Protein AF-A0A3C0TAK0-F1 (afdb_monomer)

pLDDT: mean 81.29, std 14.98, range [37.5, 96.0]

Sequence (290 aa):
MSGMELEYVDSDPIPVDEEVFNQATSLSRILLRRVNDLEPGHWFTFEEDDVCIRIKLVLKLTDVKQLLFTNRNGMKALQKSFDEMAYFLSSGAVKPLNHEDVFSSAYANYFNGIVKSFDERAKRAADEEQEAEKEREEQEAAKAKAITEAKALAEAKEEAERIRLEEEKEARLERARLEANKEENINRVKELTLVVHGLNIGAWLKLPSNEGVLEECKLAVKLAAADKMIFVNGTEVKIGEYNTEQLVQLLVAGEAEIQEAGVEFEDILAQVVTKLRVDRNKSYDDLTGS

Structure (mmCIF, N/CA/C/O backbone):
data_AF-A0A3C0TAK0-F1
#
_entry.id   AF-A0A3C0TAK0-F1
#
loop_
_atom_site.group_PDB
_atom_site.id
_atom_site.type_symbol
_atom_site.label_atom_id
_atom_site.label_alt_id
_atom_site.label_comp_id
_atom_site.label_asym_id
_atom_site.label_entity_id
_atom_site.label_seq_id
_atom_site.pdbx_PDB_ins_code
_atom_site.Cartn_x
_atom_site.Cartn_y
_atom_site.Cartn_z
_atom_site.occupancy
_atom_site.B_iso_or_equiv
_atom_site.auth_seq_id
_atom_site.auth_comp_id
_atom_site.auth_asym_id
_atom_site.auth_atom_id
_atom_site.pdbx_PDB_model_num
ATOM 1 N N . MET A 1 1 ? 44.954 15.449 -123.536 1.00 47.00 1 MET A N 1
ATOM 2 C CA . MET A 1 1 ? 46.167 15.481 -122.696 1.00 47.00 1 MET A CA 1
ATOM 3 C C . MET A 1 1 ? 46.782 16.859 -122.835 1.00 47.00 1 MET A C 1
ATOM 5 O O . MET A 1 1 ? 47.111 17.228 -123.950 1.00 47.00 1 MET A O 1
ATOM 9 N N . SER A 1 2 ? 46.871 17.616 -121.746 1.00 45.41 2 SER A N 1
ATOM 10 C CA . SER A 1 2 ? 47.751 18.783 -121.637 1.00 45.41 2 SER A CA 1
ATOM 11 C C . SER A 1 2 ? 48.009 18.979 -120.147 1.00 45.41 2 SER A C 1
ATOM 13 O O . SER A 1 2 ? 47.107 19.392 -119.424 1.00 45.41 2 SER A O 1
ATOM 15 N N . GLY A 1 3 ? 49.174 18.539 -119.675 1.00 47.78 3 GLY A N 1
ATOM 16 C CA . GLY A 1 3 ? 49.610 18.764 -118.298 1.00 47.78 3 GLY A CA 1
ATOM 17 C C . GLY A 1 3 ? 50.086 20.206 -118.154 1.00 47.78 3 GLY A C 1
ATOM 18 O O . GLY A 1 3 ? 50.811 20.686 -119.020 1.00 47.78 3 GLY A O 1
ATOM 19 N N . MET A 1 4 ? 49.641 20.899 -117.108 1.00 62.38 4 MET A N 1
ATOM 20 C CA . MET A 1 4 ? 50.238 22.171 -116.696 1.00 62.38 4 MET A CA 1
ATOM 21 C C . MET A 1 4 ? 51.526 21.877 -115.924 1.00 62.38 4 MET A C 1
ATOM 23 O O . MET A 1 4 ? 51.515 21.050 -115.012 1.00 62.38 4 MET A O 1
ATOM 27 N N . GLU A 1 5 ? 52.619 22.539 -116.304 1.00 57.72 5 GLU A N 1
ATOM 28 C CA . GLU A 1 5 ? 53.850 22.593 -115.513 1.00 57.72 5 GLU A CA 1
ATOM 29 C C . GLU A 1 5 ? 53.572 23.285 -114.173 1.00 57.72 5 GLU A C 1
ATOM 31 O O . GLU A 1 5 ? 52.955 24.349 -114.128 1.00 57.72 5 GLU A O 1
ATOM 36 N N . LEU A 1 6 ? 54.006 22.657 -113.079 1.00 66.31 6 LEU A N 1
ATOM 37 C CA . LEU A 1 6 ? 53.997 23.239 -111.739 1.00 66.31 6 LEU A CA 1
ATOM 38 C C . LEU A 1 6 ? 55.366 23.878 -111.487 1.00 66.31 6 LEU A C 1
ATOM 40 O O . LEU A 1 6 ? 56.377 23.175 -111.457 1.00 66.31 6 LEU A O 1
ATOM 44 N N . GLU A 1 7 ? 55.395 25.197 -111.302 1.00 57.41 7 GLU A N 1
ATOM 45 C CA . GLU A 1 7 ? 56.578 25.908 -110.811 1.00 57.41 7 GLU A CA 1
ATOM 46 C C . GLU A 1 7 ? 56.767 25.628 -109.315 1.00 57.41 7 GLU A C 1
ATOM 48 O O . GLU A 1 7 ? 55.869 25.850 -108.501 1.00 57.41 7 GLU A O 1
ATOM 53 N N . TYR A 1 8 ? 57.950 25.132 -108.953 1.00 61.34 8 TYR A N 1
ATOM 54 C CA . TYR A 1 8 ? 58.356 24.961 -107.562 1.00 61.34 8 TYR A CA 1
ATOM 55 C C . TYR A 1 8 ? 58.878 26.293 -107.021 1.00 61.34 8 TYR A C 1
ATOM 57 O O . TYR A 1 8 ? 59.860 26.832 -107.526 1.00 61.34 8 TYR A O 1
ATOM 65 N N . VAL A 1 9 ? 58.229 26.803 -105.976 1.00 68.62 9 VAL A N 1
ATOM 66 C CA . VAL A 1 9 ? 58.747 27.908 -105.166 1.00 68.62 9 VAL A CA 1
ATOM 67 C C . VAL A 1 9 ? 59.494 27.298 -103.986 1.00 68.62 9 VAL A C 1
ATOM 69 O O . VAL A 1 9 ? 58.906 26.545 -103.211 1.00 68.62 9 VAL A O 1
ATOM 72 N N . ASP A 1 10 ? 60.784 27.603 -103.873 1.00 53.38 10 ASP A N 1
ATOM 73 C CA . ASP A 1 10 ? 61.612 27.195 -102.739 1.00 53.38 10 ASP A CA 1
ATOM 74 C C . ASP A 1 10 ? 61.151 27.975 -101.497 1.00 53.38 10 ASP A C 1
ATOM 76 O O . ASP A 1 10 ? 61.138 29.208 -101.494 1.00 53.38 10 ASP A O 1
ATOM 80 N N . SER A 1 11 ? 60.688 27.265 -100.469 1.00 55.88 11 SER A N 1
ATOM 81 C CA . SER A 1 11 ? 60.213 27.860 -99.217 1.00 55.88 11 SER A CA 1
ATOM 82 C C . SER A 1 11 ? 61.252 27.667 -98.119 1.00 55.88 11 SER A C 1
ATOM 84 O O . SER A 1 11 ? 61.609 26.527 -97.814 1.00 55.88 11 SER A O 1
ATOM 86 N N . ASP A 1 12 ? 61.683 28.759 -97.490 1.00 65.31 12 ASP A N 1
ATOM 87 C CA . ASP A 1 12 ? 62.607 28.705 -96.358 1.00 65.31 12 ASP A CA 1
ATOM 88 C C . ASP A 1 12 ? 61.989 27.967 -95.150 1.00 65.31 12 ASP A C 1
ATOM 90 O O . ASP A 1 12 ? 60.794 28.120 -94.866 1.00 65.31 12 ASP A O 1
ATOM 94 N N . PRO A 1 13 ? 62.778 27.165 -94.409 1.00 57.41 13 PRO A N 1
ATOM 95 C CA . PRO A 1 13 ? 62.292 26.438 -93.243 1.00 57.41 13 PRO A CA 1
ATOM 96 C C . PRO A 1 13 ? 61.888 27.397 -92.114 1.00 57.41 13 PRO A C 1
ATOM 98 O O . PRO A 1 13 ? 62.605 28.339 -91.779 1.00 57.41 13 PRO A O 1
ATOM 101 N N . ILE A 1 14 ? 60.735 27.123 -91.499 1.00 55.00 14 ILE A N 1
ATOM 102 C CA . ILE A 1 14 ? 60.204 27.883 -90.360 1.00 55.00 14 ILE A CA 1
ATOM 103 C C . ILE A 1 14 ? 61.193 27.770 -89.182 1.00 55.00 14 ILE A C 1
ATOM 105 O O . ILE A 1 14 ? 61.524 26.645 -88.794 1.00 55.00 14 ILE A O 1
ATOM 109 N N . PRO A 1 15 ? 61.660 28.884 -88.586 1.00 49.31 15 PRO A N 1
ATOM 110 C CA . PRO A 1 15 ? 62.553 28.831 -87.436 1.00 49.31 15 PRO A CA 1
ATOM 111 C C . PRO A 1 15 ? 61.809 28.262 -86.222 1.00 49.31 15 PRO A C 1
ATOM 113 O O . PRO A 1 15 ? 60.730 28.729 -85.857 1.00 49.31 15 PRO A O 1
ATOM 116 N N . VAL A 1 16 ? 62.383 27.224 -85.614 1.00 43.19 16 VAL A N 1
ATOM 117 C CA . VAL A 1 16 ? 61.867 26.585 -84.400 1.00 43.19 16 VAL A CA 1
ATOM 118 C C . VAL A 1 16 ? 62.560 27.230 -83.203 1.00 43.19 16 VAL A C 1
ATOM 120 O O . VAL A 1 16 ? 63.753 27.018 -83.001 1.00 43.19 16 VAL A O 1
ATOM 123 N N . ASP A 1 17 ? 61.826 28.011 -82.410 1.00 41.69 17 ASP A N 1
ATOM 124 C CA . ASP A 1 17 ? 62.313 28.518 -81.123 1.00 41.69 17 ASP A CA 1
ATOM 125 C C . ASP A 1 17 ? 62.511 27.344 -80.142 1.00 41.69 17 ASP A C 1
ATOM 127 O O . ASP A 1 17 ? 61.553 26.744 -79.641 1.00 41.69 17 ASP A O 1
ATOM 131 N N . GLU A 1 18 ? 63.771 27.007 -79.854 1.00 46.25 18 GLU A N 1
ATOM 132 C CA . GLU A 1 18 ? 64.180 25.880 -78.997 1.00 46.25 18 GLU A CA 1
ATOM 133 C C . GLU A 1 18 ? 63.787 26.039 -77.510 1.00 46.25 18 GLU A C 1
ATOM 135 O O . GLU A 1 18 ? 63.873 25.084 -76.733 1.00 46.25 18 GLU A O 1
ATOM 140 N N . GLU A 1 19 ? 63.289 27.204 -77.083 1.00 45.75 19 GLU A N 1
ATOM 141 C CA . GLU A 1 19 ? 62.942 27.457 -75.676 1.00 45.75 19 GLU A CA 1
ATOM 142 C C . GLU A 1 19 ? 61.575 26.889 -75.248 1.00 45.75 19 GLU A C 1
ATOM 144 O O . GLU A 1 19 ? 61.366 26.611 -74.063 1.00 45.75 19 GLU A O 1
ATOM 149 N N . VAL A 1 20 ? 60.661 26.603 -76.184 1.00 45.34 20 VAL A N 1
ATOM 150 C CA . VAL A 1 20 ? 59.328 26.043 -75.859 1.00 45.34 20 VAL A CA 1
ATOM 151 C C . VAL A 1 20 ? 59.392 24.530 -75.568 1.00 45.34 20 VAL A C 1
ATOM 153 O O . VAL A 1 20 ? 58.552 23.982 -74.848 1.00 45.34 20 VAL A O 1
ATOM 156 N N . PHE A 1 21 ? 60.428 23.832 -76.048 1.00 37.50 21 PHE A N 1
ATOM 157 C CA . PHE A 1 21 ? 60.511 22.365 -75.978 1.00 37.50 21 PHE A CA 1
ATOM 158 C C . PHE A 1 21 ? 60.891 21.821 -74.584 1.00 37.50 21 PHE A C 1
ATOM 160 O O . PHE A 1 21 ? 60.540 20.690 -74.224 1.00 37.50 21 PHE A O 1
ATOM 167 N N . ASN A 1 22 ? 61.562 22.618 -73.746 1.00 45.81 22 ASN A N 1
ATOM 168 C CA . ASN A 1 22 ? 62.090 22.139 -72.462 1.00 45.81 22 ASN A CA 1
ATOM 169 C C . ASN A 1 22 ? 61.060 22.127 -71.315 1.00 45.81 22 ASN A C 1
ATOM 171 O O . ASN A 1 22 ? 61.122 21.249 -70.449 1.00 45.81 22 ASN A O 1
ATOM 175 N N . GLN A 1 23 ? 60.064 23.021 -71.314 1.00 46.66 23 GLN A N 1
ATOM 176 C CA . GLN A 1 23 ? 59.025 23.035 -70.268 1.00 46.66 23 GLN A CA 1
ATOM 177 C C . GLN A 1 23 ? 57.980 21.919 -70.456 1.00 46.66 23 GLN A C 1
ATOM 179 O O . GLN A 1 23 ? 57.611 21.252 -69.484 1.00 46.66 23 GLN A O 1
ATOM 184 N N . ALA A 1 24 ? 57.575 21.632 -71.699 1.00 48.62 24 ALA A N 1
ATOM 185 C CA . ALA A 1 24 ? 56.643 20.543 -72.020 1.00 48.62 24 ALA A CA 1
ATOM 186 C C . ALA A 1 24 ? 57.226 19.149 -71.704 1.00 48.62 24 ALA A C 1
ATOM 188 O O . ALA A 1 24 ? 56.528 18.261 -71.207 1.00 48.62 24 ALA A O 1
ATOM 189 N N . THR A 1 25 ? 58.535 18.972 -71.909 1.00 51.44 25 THR A N 1
ATOM 190 C CA . THR A 1 25 ? 59.227 17.698 -71.657 1.00 51.44 25 THR A CA 1
ATOM 191 C C . THR A 1 25 ? 59.349 17.382 -70.158 1.00 51.44 25 THR A C 1
ATOM 193 O O . THR A 1 25 ? 59.282 16.216 -69.762 1.00 51.44 25 THR A O 1
ATOM 196 N N . SER A 1 26 ? 59.491 18.402 -69.302 1.00 49.72 26 SER A N 1
ATOM 197 C CA . SER A 1 26 ? 59.590 18.230 -67.843 1.00 49.72 26 SER A CA 1
ATOM 198 C C . SER A 1 26 ? 58.245 17.852 -67.205 1.00 49.72 26 SER A C 1
ATOM 200 O O . SER A 1 26 ? 58.175 16.909 -66.410 1.00 49.72 26 SER A O 1
ATOM 202 N N . LEU A 1 27 ? 57.155 18.512 -67.622 1.00 54.41 27 LEU A N 1
ATOM 203 C CA . LEU A 1 27 ? 55.792 18.185 -67.186 1.00 54.41 27 LEU A CA 1
ATOM 204 C C . LEU A 1 27 ? 55.415 16.747 -67.569 1.00 54.41 27 LEU A C 1
ATOM 206 O O . LEU A 1 27 ? 54.945 15.992 -66.717 1.00 54.41 27 LEU A O 1
ATOM 210 N N . SER A 1 28 ? 55.722 16.326 -68.802 1.00 62.50 28 SER A N 1
ATOM 211 C CA . SER A 1 28 ? 55.452 14.965 -69.287 1.00 62.50 28 SER A CA 1
ATOM 212 C C . SER A 1 28 ? 56.096 13.873 -68.411 1.00 62.50 28 SER A C 1
ATOM 214 O O . SER A 1 28 ? 55.439 12.892 -68.063 1.00 62.50 28 SER A O 1
ATOM 216 N N . ARG A 1 29 ? 57.336 14.062 -67.927 1.00 69.00 29 ARG A N 1
ATOM 217 C CA . ARG A 1 29 ? 58.018 13.063 -67.072 1.00 69.00 29 ARG A CA 1
ATOM 218 C C . ARG A 1 29 ? 57.389 12.914 -65.685 1.00 69.00 29 ARG A C 1
ATOM 220 O O . ARG A 1 29 ? 57.299 11.798 -65.177 1.00 69.00 29 ARG A O 1
ATOM 227 N N . ILE A 1 30 ? 56.957 14.013 -65.065 1.00 74.50 30 ILE A N 1
ATOM 228 C CA . ILE A 1 30 ? 56.315 13.983 -63.737 1.00 74.50 30 ILE A CA 1
ATOM 229 C C . ILE A 1 30 ? 54.933 13.326 -63.828 1.00 74.50 30 ILE A C 1
ATOM 231 O O . ILE A 1 30 ? 54.550 12.546 -62.956 1.00 74.50 30 ILE A O 1
ATOM 235 N N . LEU A 1 31 ? 54.198 13.602 -64.903 1.00 74.19 31 LEU A N 1
ATOM 236 C CA . LEU A 1 31 ? 52.868 13.047 -65.144 1.00 74.19 31 LEU A CA 1
ATOM 237 C C . LEU A 1 31 ? 52.926 11.563 -65.507 1.00 74.19 31 LEU A C 1
ATOM 239 O O . LEU A 1 31 ? 52.162 10.770 -64.961 1.00 74.19 31 LEU A O 1
ATOM 243 N N . LEU A 1 32 ? 53.890 11.163 -66.337 1.00 77.12 32 LEU A N 1
ATOM 244 C CA . LEU A 1 32 ? 54.151 9.753 -66.618 1.00 77.12 32 LEU A CA 1
ATOM 245 C C . LEU A 1 32 ? 54.591 8.993 -65.370 1.00 77.12 32 LEU A C 1
ATOM 247 O O . LEU A 1 32 ? 54.174 7.852 -65.188 1.00 77.12 32 LEU A O 1
ATOM 251 N N . ARG A 1 33 ? 55.362 9.622 -64.474 1.00 81.00 33 ARG A N 1
ATOM 252 C CA . ARG A 1 33 ? 55.674 9.036 -63.166 1.00 81.00 33 ARG A CA 1
ATOM 253 C C . ARG A 1 33 ? 54.403 8.815 -62.345 1.00 81.00 33 ARG A C 1
ATOM 255 O O . ARG A 1 33 ? 54.200 7.710 -61.865 1.00 81.00 33 ARG A O 1
ATOM 262 N N . ARG A 1 34 ? 53.497 9.799 -62.282 1.00 80.62 34 ARG A N 1
ATOM 263 C CA . ARG A 1 34 ? 52.197 9.641 -61.599 1.00 80.62 34 ARG A CA 1
ATOM 264 C C . ARG A 1 34 ? 51.358 8.503 -62.180 1.00 80.62 34 ARG A C 1
ATOM 266 O O . ARG A 1 34 ? 50.779 7.742 -61.417 1.00 80.62 34 ARG A O 1
ATOM 273 N N . VAL A 1 35 ? 51.315 8.353 -63.506 1.00 83.44 35 VAL A N 1
ATOM 274 C CA . VAL A 1 35 ? 50.637 7.218 -64.161 1.00 83.44 35 VAL A CA 1
ATOM 275 C C . VAL A 1 35 ? 51.335 5.891 -63.841 1.00 83.44 35 VAL A C 1
ATOM 277 O O . VAL A 1 35 ? 50.696 4.858 -63.606 1.00 83.44 35 VAL A O 1
ATOM 280 N N . ASN A 1 36 ? 52.664 5.912 -63.778 1.00 84.75 36 ASN A N 1
ATOM 281 C CA . ASN A 1 36 ? 53.465 4.756 -63.409 1.00 84.75 36 ASN A CA 1
ATOM 282 C C . ASN A 1 36 ? 53.337 4.371 -61.926 1.00 84.75 36 ASN A C 1
ATOM 284 O O . ASN A 1 36 ? 53.549 3.206 -61.602 1.00 84.75 36 ASN A O 1
ATOM 288 N N . ASP A 1 37 ? 52.884 5.277 -61.071 1.00 86.38 37 ASP A N 1
ATOM 289 C CA . ASP A 1 37 ? 52.600 4.999 -59.661 1.00 86.38 37 ASP A CA 1
ATOM 290 C C . ASP A 1 37 ? 51.133 4.565 -59.436 1.00 86.38 37 ASP A C 1
ATOM 292 O O . ASP A 1 37 ? 50.750 4.206 -58.327 1.00 86.38 37 ASP A O 1
ATOM 296 N N . LEU A 1 38 ? 50.286 4.552 -60.480 1.00 87.00 38 LEU A N 1
ATOM 297 C CA . LEU A 1 38 ? 48.909 4.059 -60.358 1.00 87.00 38 LEU A CA 1
ATOM 298 C C . LEU A 1 38 ? 48.866 2.545 -60.146 1.00 87.00 38 LEU A C 1
ATOM 300 O O . LEU A 1 38 ? 49.410 1.780 -60.949 1.00 87.00 38 LEU A O 1
ATOM 304 N N . GLU A 1 39 ? 48.119 2.123 -59.133 1.00 85.69 39 GLU A N 1
ATOM 305 C CA . GLU A 1 39 ? 47.862 0.718 -58.834 1.00 85.69 39 GLU A CA 1
ATOM 306 C C . GLU A 1 39 ? 46.452 0.290 -59.283 1.00 85.69 39 GLU A C 1
ATOM 308 O O . GLU A 1 39 ? 45.491 1.065 -59.162 1.00 85.69 39 GLU A O 1
ATOM 313 N N . PRO A 1 40 ? 46.290 -0.940 -59.812 1.00 89.19 40 PRO A N 1
ATOM 314 C CA . PRO A 1 40 ? 44.973 -1.533 -60.002 1.00 89.19 40 PRO A CA 1
ATOM 315 C C . PRO A 1 40 ? 44.177 -1.535 -58.694 1.00 89.19 40 PRO A C 1
ATOM 317 O O . PRO A 1 40 ? 44.704 -1.845 -57.633 1.00 89.19 40 PRO A O 1
ATOM 320 N N . GLY A 1 41 ? 42.888 -1.213 -58.766 1.00 85.56 41 GLY A N 1
ATOM 321 C CA . GLY A 1 41 ? 42.024 -1.057 -57.596 1.00 85.56 41 GLY A CA 1
ATOM 322 C C . GLY A 1 41 ? 41.492 0.361 -57.431 1.00 85.56 41 GLY A C 1
ATOM 323 O O . GLY A 1 41 ? 40.354 0.523 -56.986 1.00 85.56 41 GLY A O 1
ATOM 324 N N . HIS A 1 42 ? 42.265 1.366 -57.848 1.00 87.81 42 HIS A N 1
ATOM 325 C CA . HIS A 1 42 ? 41.893 2.769 -57.703 1.00 87.81 42 HIS A CA 1
ATOM 326 C C . HIS A 1 42 ? 40.722 3.175 -58.603 1.00 87.81 42 HIS A C 1
ATOM 328 O O . HIS A 1 42 ? 40.605 2.751 -59.759 1.00 87.81 42 HIS A O 1
ATOM 334 N N . TRP A 1 43 ? 39.857 4.021 -58.044 1.00 89.94 43 TRP A N 1
ATOM 335 C CA . TRP A 1 43 ? 38.701 4.595 -58.718 1.00 89.94 43 TRP A CA 1
ATOM 336 C C . TRP A 1 43 ? 38.985 6.018 -59.169 1.00 89.94 43 TRP A C 1
ATOM 338 O O . TRP A 1 43 ? 39.616 6.802 -58.462 1.00 89.94 43 TRP A O 1
ATOM 348 N N . PHE A 1 44 ? 38.451 6.354 -60.335 1.00 90.81 44 PHE A N 1
ATOM 349 C CA . PHE A 1 44 ? 38.559 7.668 -60.938 1.00 90.81 44 PHE A CA 1
ATOM 350 C C . PHE A 1 44 ? 37.204 8.099 -61.502 1.00 90.81 44 PHE A C 1
ATOM 352 O O . PHE A 1 44 ? 36.372 7.268 -61.882 1.00 90.81 44 PHE A O 1
ATOM 359 N N . THR A 1 45 ? 36.983 9.403 -61.583 1.00 91.06 45 THR A N 1
ATOM 360 C CA . THR A 1 45 ? 35.947 9.995 -62.435 1.00 91.06 45 THR A CA 1
ATOM 361 C C . THR A 1 45 ? 36.584 10.403 -63.754 1.00 91.06 45 THR A C 1
ATOM 363 O O . THR A 1 45 ? 37.631 11.046 -63.727 1.00 91.06 45 THR A O 1
ATOM 366 N N . PHE A 1 46 ? 35.968 10.028 -64.871 1.00 90.94 46 PHE A N 1
ATOM 367 C CA . PHE A 1 46 ? 36.345 10.436 -66.221 1.00 90.94 46 PHE A CA 1
ATOM 368 C C . PHE A 1 46 ? 35.238 11.313 -66.805 1.00 90.94 46 PHE A C 1
ATOM 370 O O . PHE A 1 46 ? 34.070 10.920 -66.754 1.00 90.94 46 PHE A O 1
ATOM 377 N N . GLU A 1 47 ? 35.612 12.483 -67.310 1.00 89.44 47 GLU A N 1
ATOM 378 C CA . GLU A 1 47 ? 34.717 13.495 -67.866 1.00 89.44 47 GLU A CA 1
ATOM 379 C C . GLU A 1 47 ? 35.275 13.990 -69.206 1.00 89.44 47 GLU A C 1
ATOM 381 O O . GLU A 1 47 ? 36.329 14.624 -69.249 1.00 89.44 47 GLU A O 1
ATOM 386 N N . GLU A 1 48 ? 34.585 13.660 -70.295 1.00 82.38 48 GLU A N 1
ATOM 387 C CA . GLU A 1 48 ? 34.908 14.072 -71.668 1.00 82.38 48 GLU A CA 1
ATOM 388 C C . GLU A 1 48 ? 33.585 14.180 -72.450 1.00 82.38 48 GLU A C 1
ATOM 390 O O . GLU A 1 48 ? 32.719 13.321 -72.285 1.00 82.38 48 GLU A O 1
ATOM 395 N N . ASP A 1 49 ? 33.397 15.239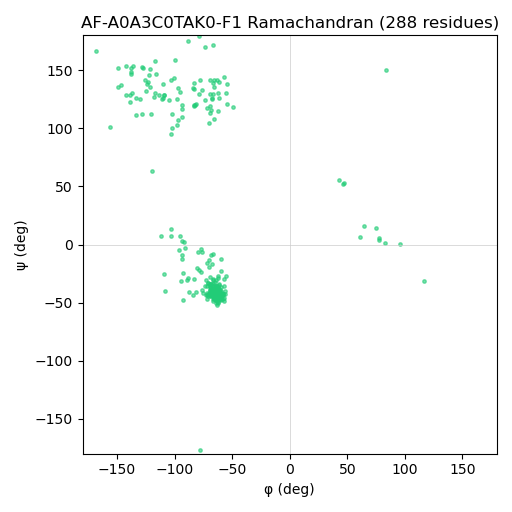 -73.245 1.00 76.62 49 ASP A N 1
ATOM 396 C CA . ASP A 1 49 ? 32.230 15.448 -74.125 1.00 76.62 49 ASP A CA 1
ATOM 397 C C . ASP A 1 49 ? 30.848 15.199 -73.466 1.00 76.62 49 ASP A C 1
ATOM 399 O O . ASP A 1 49 ? 30.040 14.411 -73.956 1.00 76.62 49 ASP A O 1
ATOM 403 N N . ASP A 1 50 ? 30.580 15.848 -72.322 1.00 73.25 50 ASP A N 1
ATOM 404 C CA . ASP A 1 50 ? 29.358 15.700 -71.494 1.00 73.25 50 ASP A CA 1
ATOM 405 C C . ASP A 1 50 ? 29.106 14.288 -70.917 1.00 73.25 50 ASP A C 1
ATOM 407 O O . ASP A 1 50 ? 28.089 14.030 -70.261 1.00 73.25 50 ASP A O 1
ATOM 411 N N . VAL A 1 51 ? 30.050 13.359 -71.080 1.00 77.62 51 VAL A N 1
ATOM 412 C CA . VAL A 1 51 ? 29.990 12.022 -70.489 1.00 77.62 51 VAL A CA 1
ATOM 413 C C . VAL A 1 51 ? 30.796 11.998 -69.195 1.00 77.62 51 VAL A C 1
ATOM 415 O O . VAL A 1 51 ? 32.022 11.964 -69.204 1.00 77.62 51 VAL A O 1
ATOM 418 N N . CYS A 1 52 ? 30.097 11.943 -68.058 1.00 86.19 52 CYS A N 1
ATOM 419 C CA . CYS A 1 52 ? 30.707 11.740 -66.743 1.00 86.19 52 CYS A CA 1
ATOM 420 C C . CYS A 1 52 ? 30.511 10.291 -66.273 1.00 86.19 52 CYS A C 1
ATOM 422 O O . CYS A 1 52 ? 29.395 9.863 -65.957 1.00 86.19 52 CYS A O 1
ATOM 424 N N . ILE A 1 53 ? 31.599 9.523 -66.189 1.00 89.25 53 ILE A N 1
ATOM 425 C CA . ILE A 1 53 ? 31.571 8.123 -65.745 1.00 89.25 53 ILE A CA 1
ATOM 426 C C . ILE A 1 53 ? 32.573 7.851 -64.626 1.00 89.25 53 ILE A C 1
ATOM 428 O O . ILE A 1 53 ? 33.618 8.485 -64.504 1.00 89.25 53 ILE A O 1
ATOM 432 N N . ARG A 1 54 ? 32.263 6.851 -63.793 1.00 90.88 54 ARG A N 1
ATOM 433 C CA . ARG A 1 54 ? 33.203 6.320 -62.797 1.00 90.88 54 ARG A CA 1
ATOM 434 C C . ARG A 1 54 ? 33.871 5.075 -63.340 1.00 90.88 54 ARG A C 1
ATOM 436 O O . ARG A 1 54 ? 33.187 4.113 -63.700 1.00 90.88 54 ARG A O 1
ATOM 443 N N . ILE A 1 55 ? 35.193 5.098 -63.336 1.00 92.00 55 ILE A N 1
ATOM 444 C CA . ILE A 1 55 ? 36.030 4.038 -63.873 1.00 92.00 55 ILE A CA 1
ATOM 445 C C . ILE A 1 55 ? 36.974 3.517 -62.789 1.00 92.00 55 ILE A C 1
ATOM 447 O O . ILE A 1 55 ? 37.501 4.283 -61.986 1.00 92.00 55 ILE A O 1
ATOM 451 N N . LYS A 1 56 ? 37.178 2.204 -62.752 1.00 92.50 56 LYS A N 1
ATOM 452 C CA . LYS A 1 56 ? 38.142 1.543 -61.870 1.00 92.50 56 LYS A CA 1
ATOM 453 C C . LYS A 1 56 ? 39.297 1.029 -62.706 1.00 92.50 56 LYS A C 1
ATOM 455 O O . LYS A 1 56 ? 39.045 0.316 -63.676 1.00 92.50 56 LYS A O 1
ATOM 460 N N . LEU A 1 57 ? 40.536 1.345 -62.335 1.00 92.88 57 LEU A N 1
ATOM 461 C CA . LEU A 1 57 ? 41.705 0.720 -62.952 1.00 92.88 57 LEU A CA 1
ATOM 462 C C . LEU A 1 57 ? 41.738 -0.751 -62.529 1.00 92.88 57 LEU A C 1
ATOM 464 O O . LEU A 1 57 ? 41.861 -1.043 -61.342 1.00 92.88 57 LEU A O 1
ATOM 468 N N . VAL A 1 58 ? 41.596 -1.676 -63.475 1.00 92.88 58 VAL A N 1
ATOM 469 C CA . VAL A 1 58 ? 41.578 -3.123 -63.180 1.00 92.88 58 VAL A CA 1
ATOM 470 C C . VAL A 1 58 ? 42.831 -3.838 -63.653 1.00 92.88 58 VAL A C 1
ATOM 472 O O . VAL A 1 58 ? 43.186 -4.868 -63.090 1.00 92.88 58 VAL A O 1
ATOM 475 N N . LEU A 1 59 ? 43.508 -3.300 -64.666 1.00 91.31 59 LEU A N 1
ATOM 476 C CA . LEU A 1 59 ? 44.719 -3.898 -65.206 1.00 91.31 59 LEU A CA 1
ATOM 477 C C . LEU A 1 59 ? 45.673 -2.813 -65.689 1.00 91.31 59 LEU A C 1
ATOM 479 O O . LEU A 1 59 ? 45.264 -1.861 -66.357 1.00 91.31 59 LEU A O 1
ATOM 483 N N . LYS A 1 60 ? 46.952 -3.004 -65.378 1.00 93.25 60 LYS A N 1
ATOM 484 C CA . LYS A 1 60 ? 48.059 -2.172 -65.830 1.00 93.25 60 LYS A CA 1
ATOM 485 C C . LYS A 1 60 ? 49.120 -3.069 -66.442 1.00 93.25 60 LYS A C 1
ATOM 487 O O . LYS A 1 60 ? 49.737 -3.867 -65.746 1.00 93.25 60 LYS A O 1
ATOM 492 N N . LEU A 1 61 ? 49.300 -2.942 -67.748 1.00 89.44 61 LEU A N 1
ATOM 493 C CA . LEU A 1 61 ? 50.288 -3.684 -68.516 1.00 89.44 61 LEU A CA 1
ATOM 494 C C . LEU A 1 61 ? 51.465 -2.750 -68.786 1.00 89.44 61 LEU A C 1
ATOM 496 O O . LEU A 1 61 ? 51.390 -1.878 -69.652 1.00 89.44 61 LEU A O 1
ATOM 500 N N . THR A 1 62 ? 52.533 -2.897 -68.007 1.00 86.38 62 THR A N 1
ATOM 501 C CA . THR A 1 62 ? 53.722 -2.034 -68.084 1.00 86.38 62 THR A CA 1
ATOM 502 C C . THR A 1 62 ? 54.496 -2.230 -69.380 1.00 86.38 62 THR A C 1
ATOM 504 O O . THR A 1 62 ? 54.951 -1.248 -69.963 1.00 86.38 62 THR A O 1
ATOM 507 N N . ASP A 1 63 ? 54.573 -3.468 -69.870 1.00 85.88 63 ASP A N 1
ATOM 508 C CA . ASP A 1 63 ? 55.388 -3.838 -71.035 1.00 85.88 63 ASP A CA 1
ATOM 509 C C . ASP A 1 63 ? 54.885 -3.168 -72.319 1.00 85.88 63 ASP A C 1
ATOM 511 O O . ASP A 1 63 ? 55.669 -2.704 -73.142 1.00 85.88 63 ASP A O 1
ATOM 515 N N . VAL A 1 64 ? 53.560 -3.058 -72.452 1.00 88.56 64 VAL A N 1
ATOM 516 C CA . VAL A 1 64 ? 52.879 -2.403 -73.581 1.00 88.56 64 VAL A CA 1
ATOM 517 C C . VAL A 1 64 ? 52.342 -1.011 -73.227 1.00 88.56 64 VAL A C 1
ATOM 519 O O . VAL A 1 64 ? 51.629 -0.409 -74.025 1.00 88.56 64 VAL A O 1
ATOM 522 N N . LYS A 1 65 ? 52.664 -0.496 -72.030 1.00 88.56 65 LYS A N 1
ATOM 523 C CA . LYS A 1 65 ? 52.206 0.800 -71.495 1.00 88.56 65 LYS A CA 1
ATOM 524 C C . LYS A 1 65 ? 50.704 1.041 -71.674 1.00 88.56 65 LYS A C 1
ATOM 526 O O . LYS A 1 65 ? 50.281 2.086 -72.173 1.00 88.56 65 LYS A O 1
ATOM 531 N N . GLN A 1 66 ? 49.895 0.083 -71.234 1.00 91.56 66 GLN A N 1
ATOM 532 C CA . GLN A 1 66 ? 48.446 0.098 -71.416 1.00 91.56 66 GLN A CA 1
ATOM 533 C C . GLN A 1 66 ? 47.699 -0.053 -70.090 1.00 91.56 66 GLN A C 1
ATOM 535 O O . GLN A 1 66 ? 48.088 -0.828 -69.215 1.00 91.56 66 GLN A O 1
ATOM 540 N N . LEU A 1 67 ? 46.593 0.673 -69.962 1.00 93.00 67 LEU A N 1
ATOM 541 C CA . LEU A 1 67 ? 45.707 0.668 -68.806 1.00 93.00 67 LEU A CA 1
ATOM 542 C C . LEU A 1 67 ? 44.300 0.260 -69.236 1.00 93.00 67 LEU A C 1
ATOM 544 O O . LEU A 1 67 ? 43.778 0.749 -70.242 1.00 93.00 67 LEU A O 1
ATOM 548 N N . LEU A 1 68 ? 43.682 -0.623 -68.455 1.00 93.88 68 LEU A N 1
ATOM 549 C CA . LEU A 1 68 ? 42.314 -1.079 -68.661 1.00 93.88 68 LEU A CA 1
ATOM 550 C C . LEU A 1 68 ? 41.447 -0.667 -67.481 1.00 93.88 68 LEU A C 1
ATOM 552 O O . LEU A 1 68 ? 41.769 -0.957 -66.325 1.00 93.88 68 LEU A O 1
ATOM 556 N N . PHE A 1 69 ? 40.306 -0.069 -67.796 1.00 94.50 69 PHE A N 1
ATOM 557 C CA . PHE A 1 69 ? 39.350 0.376 -66.805 1.00 94.50 69 PHE A CA 1
ATOM 558 C C . PHE A 1 69 ? 37.979 -0.256 -67.009 1.00 94.50 69 PHE A C 1
ATOM 560 O O . PHE A 1 69 ? 37.531 -0.456 -68.142 1.00 94.50 69 PHE A O 1
ATOM 567 N N . THR A 1 70 ? 37.282 -0.513 -65.907 1.00 94.00 70 THR A N 1
ATOM 568 C CA . THR A 1 70 ? 35.898 -1.006 -65.903 1.00 94.00 70 THR A CA 1
ATOM 569 C C . THR A 1 70 ? 34.951 -0.011 -65.251 1.00 94.00 70 THR A C 1
ATOM 571 O O . THR A 1 70 ? 35.364 0.798 -64.422 1.00 94.00 70 THR A O 1
ATOM 574 N N . ASN A 1 71 ? 33.664 -0.098 -65.577 1.00 89.81 71 ASN A N 1
ATOM 575 C CA . ASN A 1 71 ? 32.617 0.633 -64.870 1.00 89.81 71 ASN A CA 1
ATOM 576 C C . ASN A 1 71 ? 32.264 -0.045 -63.529 1.00 89.81 71 ASN A C 1
ATOM 578 O O . ASN A 1 71 ? 32.842 -1.063 -63.141 1.00 89.81 71 ASN A O 1
ATOM 582 N N . ARG A 1 72 ? 31.262 0.507 -62.832 1.00 84.00 72 ARG A N 1
ATOM 583 C CA . ARG A 1 7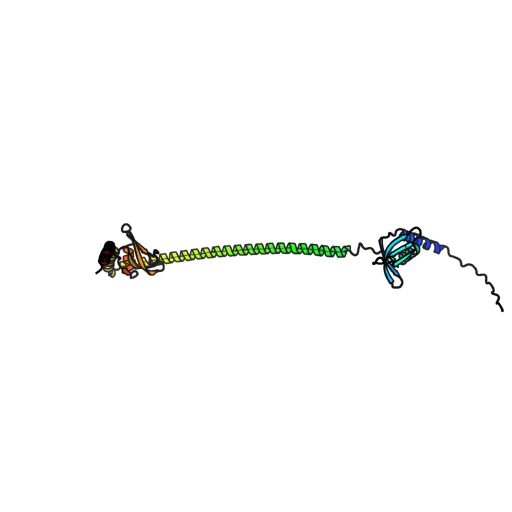2 ? 30.715 -0.034 -61.572 1.00 84.00 72 ARG A CA 1
ATOM 584 C C . ARG A 1 72 ? 30.233 -1.483 -61.649 1.00 84.00 72 ARG A C 1
ATOM 586 O O . ARG A 1 72 ? 30.280 -2.173 -60.639 1.00 84.00 72 ARG A O 1
ATOM 593 N N . ASN A 1 73 ? 29.830 -1.941 -62.829 1.00 85.44 73 ASN A N 1
ATOM 594 C CA . ASN A 1 73 ? 29.301 -3.285 -63.053 1.00 85.44 73 ASN A CA 1
ATOM 595 C C . ASN A 1 73 ? 30.386 -4.266 -63.538 1.00 85.44 73 ASN A C 1
ATOM 597 O O . ASN A 1 73 ? 30.065 -5.380 -63.934 1.00 85.44 73 ASN A O 1
ATOM 601 N N . GLY A 1 74 ? 31.662 -3.854 -63.562 1.00 83.25 74 GLY A N 1
ATOM 602 C CA . GLY A 1 74 ? 32.780 -4.691 -64.010 1.00 83.25 74 GLY A CA 1
ATOM 603 C C . GLY A 1 74 ? 32.911 -4.828 -65.531 1.00 83.25 74 GLY A C 1
ATOM 604 O O . GLY A 1 74 ? 33.800 -5.532 -66.001 1.00 83.25 74 GLY A O 1
ATOM 605 N N . MET A 1 75 ? 32.080 -4.137 -66.319 1.00 89.12 75 MET A N 1
ATOM 606 C CA . MET A 1 75 ? 32.215 -4.112 -67.778 1.00 89.12 75 MET A CA 1
ATOM 607 C C . MET A 1 75 ? 33.344 -3.167 -68.186 1.00 89.12 75 MET A C 1
ATOM 609 O O . MET A 1 75 ? 33.491 -2.093 -67.598 1.00 89.12 75 MET A O 1
ATOM 613 N N . LYS A 1 76 ? 34.125 -3.544 -69.207 1.00 93.25 76 LYS A N 1
ATOM 614 C CA . LYS A 1 76 ? 35.179 -2.691 -69.777 1.00 93.25 76 LYS A CA 1
ATOM 615 C C . LYS A 1 76 ? 34.588 -1.339 -70.180 1.00 93.25 76 LYS A C 1
ATOM 617 O O . LYS A 1 76 ? 33.676 -1.284 -70.996 1.00 93.25 76 LYS A O 1
ATOM 622 N N . ALA A 1 77 ? 35.128 -0.273 -69.601 1.00 89.44 77 ALA A N 1
ATOM 623 C CA . ALA A 1 77 ? 34.679 1.098 -69.813 1.00 89.44 77 ALA A CA 1
ATOM 624 C C . ALA A 1 77 ? 35.683 1.907 -70.635 1.00 89.44 77 ALA A C 1
ATOM 626 O O . ALA A 1 77 ? 35.280 2.673 -71.500 1.00 89.44 77 ALA A O 1
ATOM 627 N N . LEU A 1 78 ? 36.985 1.727 -70.386 1.00 90.38 78 LEU A N 1
ATOM 628 C CA . LEU A 1 78 ? 38.023 2.504 -71.056 1.00 90.38 78 LEU A CA 1
ATOM 629 C C . LEU A 1 78 ? 39.305 1.687 -71.213 1.00 90.38 78 LEU A C 1
ATOM 631 O O . LEU A 1 78 ? 39.607 0.803 -70.411 1.00 90.38 78 LEU A O 1
ATOM 635 N N . GLN A 1 79 ? 40.073 2.001 -72.247 1.00 92.38 79 GLN A N 1
ATOM 636 C CA . GLN A 1 79 ? 41.417 1.487 -72.463 1.00 92.38 79 GLN A CA 1
ATOM 637 C C . GLN A 1 79 ? 42.276 2.641 -72.971 1.00 92.38 79 GLN A C 1
ATOM 639 O O . GLN A 1 79 ? 41.916 3.235 -73.985 1.00 92.38 79 GLN A O 1
ATOM 644 N N . LYS A 1 80 ? 43.366 2.960 -72.270 1.00 90.88 80 LYS A N 1
ATOM 645 C CA . LYS A 1 80 ? 44.245 4.093 -72.598 1.00 90.88 80 LYS A CA 1
ATOM 646 C C . LYS A 1 80 ? 45.712 3.717 -72.465 1.00 90.88 80 LYS A C 1
ATOM 648 O O . LYS A 1 80 ? 46.057 2.837 -71.671 1.00 90.88 80 LYS A O 1
ATOM 653 N 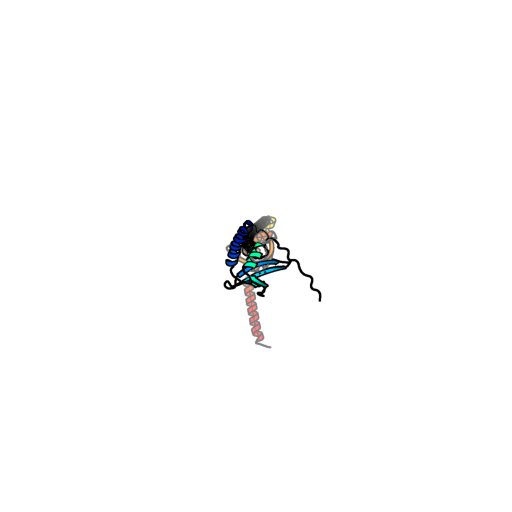N . SER A 1 81 ? 46.567 4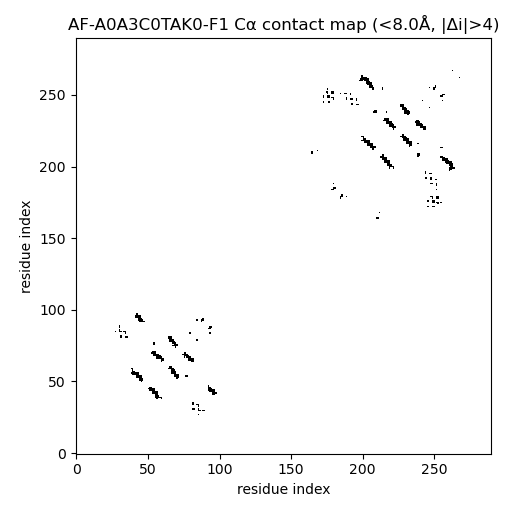.372 -73.238 1.00 90.69 81 SER A N 1
ATOM 654 C CA . SER A 1 81 ? 48.011 4.312 -73.027 1.00 90.69 81 SER A CA 1
ATOM 655 C C . SER A 1 81 ? 48.417 5.123 -71.793 1.00 90.69 81 SER A C 1
ATOM 657 O O . SER A 1 81 ? 47.625 5.880 -71.221 1.00 90.69 81 SER A O 1
ATOM 659 N N . PHE A 1 82 ? 49.670 4.977 -71.366 1.00 89.88 82 PHE A N 1
ATOM 660 C CA . PHE A 1 82 ? 50.195 5.778 -70.260 1.00 89.88 82 PHE A CA 1
ATOM 661 C C . PHE A 1 82 ? 50.240 7.271 -70.610 1.00 89.88 82 PHE A C 1
ATOM 663 O O . PHE A 1 82 ? 49.946 8.097 -69.749 1.00 89.88 82 PHE A O 1
ATOM 670 N N . ASP A 1 83 ? 50.557 7.611 -71.861 1.00 86.12 83 ASP A N 1
ATOM 671 C CA . ASP A 1 83 ? 50.627 8.997 -72.331 1.00 86.12 83 ASP A CA 1
ATOM 672 C C . ASP A 1 83 ? 49.236 9.645 -72.380 1.00 86.12 83 ASP A C 1
ATOM 674 O O . ASP A 1 83 ? 49.052 10.761 -71.896 1.00 86.12 83 ASP A O 1
ATOM 678 N N . GLU A 1 84 ? 48.228 8.918 -72.873 1.00 88.06 84 GLU A N 1
ATOM 679 C CA . GLU A 1 84 ? 46.839 9.391 -72.877 1.00 88.06 84 GLU A CA 1
ATOM 680 C C . GLU A 1 84 ? 46.318 9.595 -71.450 1.00 88.06 84 GLU A C 1
ATOM 682 O O . GLU A 1 84 ? 45.696 10.610 -71.144 1.00 88.06 84 GLU A O 1
ATOM 687 N N . MET A 1 85 ? 46.603 8.657 -70.543 1.00 89.06 85 MET A N 1
ATOM 688 C CA . MET A 1 85 ? 46.208 8.789 -69.140 1.00 89.06 85 MET A CA 1
ATOM 689 C C . MET A 1 85 ? 46.919 9.962 -68.456 1.00 89.06 85 MET A C 1
ATOM 691 O O . MET A 1 85 ? 46.301 10.682 -67.672 1.00 89.06 85 MET A O 1
ATOM 695 N N . ALA A 1 86 ? 48.201 10.182 -68.760 1.00 87.88 86 ALA A N 1
ATOM 696 C CA . ALA A 1 86 ? 48.951 11.325 -68.251 1.00 87.88 86 ALA A CA 1
ATOM 697 C C . ALA A 1 86 ? 48.328 12.636 -68.742 1.00 87.88 86 ALA A C 1
ATOM 699 O O . ALA A 1 86 ? 48.142 13.560 -67.948 1.00 87.88 86 ALA A O 1
ATOM 700 N N . TYR A 1 87 ? 47.930 12.695 -70.014 1.00 87.31 87 TYR A N 1
ATOM 701 C CA . TYR A 1 87 ? 47.224 13.840 -70.575 1.00 87.31 87 TYR A CA 1
ATOM 702 C C . TYR A 1 87 ? 45.879 14.086 -69.873 1.00 87.31 87 TYR A C 1
ATOM 704 O O . TYR A 1 87 ? 45.607 15.208 -69.439 1.00 87.31 87 TYR A O 1
ATOM 712 N N . PHE A 1 88 ? 45.064 13.048 -69.670 1.00 87.81 88 PHE A N 1
ATOM 713 C CA . PHE A 1 88 ? 43.755 13.190 -69.024 1.00 87.81 88 PHE A CA 1
ATOM 714 C C . PHE A 1 88 ? 43.823 13.541 -67.533 1.00 87.81 88 PHE A C 1
ATOM 716 O O . PHE A 1 88 ? 42.993 14.300 -67.033 1.00 87.81 88 PHE A O 1
ATOM 723 N N . LEU A 1 89 ? 44.832 13.048 -66.813 1.00 85.50 89 LEU A N 1
ATOM 724 C CA . LEU A 1 89 ? 45.097 13.476 -65.436 1.00 85.50 89 LEU A CA 1
ATOM 725 C C . LEU A 1 89 ? 45.535 14.945 -65.363 1.00 85.50 89 LEU A C 1
ATOM 727 O O . LEU A 1 89 ? 45.270 15.614 -64.368 1.00 85.50 89 LEU A O 1
ATOM 731 N N . SER A 1 90 ? 46.207 15.443 -66.402 1.00 83.50 90 SER A N 1
ATOM 732 C CA . SER A 1 90 ? 46.729 16.817 -66.447 1.00 83.50 90 SER A CA 1
ATOM 733 C C . SER A 1 90 ? 45.675 17.836 -66.832 1.00 83.50 90 SER A C 1
ATOM 735 O O . SER A 1 90 ? 45.620 18.911 -66.245 1.00 83.50 90 SER A O 1
ATOM 737 N N . SER A 1 91 ? 44.831 17.486 -67.802 1.00 85.06 91 SER A N 1
ATOM 738 C CA . SER A 1 91 ? 43.673 18.292 -68.200 1.00 85.06 91 SER A CA 1
ATOM 739 C C . SER A 1 91 ? 42.572 18.300 -67.137 1.00 85.06 91 SER A C 1
ATOM 741 O O . SER A 1 91 ? 41.662 19.119 -67.203 1.00 85.06 91 SER A O 1
ATOM 743 N N . GLY A 1 92 ? 42.647 17.406 -66.145 1.00 83.38 92 GLY A N 1
ATOM 744 C CA . GLY A 1 92 ? 41.630 17.256 -65.109 1.00 83.38 92 GLY A CA 1
ATOM 745 C C . GLY A 1 92 ? 40.388 16.491 -65.572 1.00 83.38 92 GLY A C 1
ATOM 746 O O . GLY A 1 92 ? 39.448 16.364 -64.787 1.00 83.38 92 GLY A O 1
ATOM 747 N N . ALA A 1 93 ? 40.397 15.948 -66.794 1.00 86.88 93 ALA A N 1
ATOM 748 C CA . ALA A 1 93 ? 39.371 15.040 -67.306 1.00 86.88 93 ALA A CA 1
ATOM 749 C C . ALA A 1 93 ? 39.300 13.737 -66.489 1.00 86.88 93 ALA A C 1
ATOM 751 O O . ALA A 1 93 ? 38.234 13.144 -66.354 1.00 86.88 93 ALA A O 1
ATOM 752 N N . VAL A 1 94 ? 40.420 13.303 -65.893 1.00 89.75 94 VAL A N 1
ATOM 753 C CA . VAL A 1 94 ? 40.467 12.206 -64.914 1.00 89.75 94 VAL A CA 1
ATOM 754 C C . VAL A 1 94 ? 40.786 12.747 -63.525 1.00 89.75 94 VAL A C 1
ATOM 756 O O . VAL A 1 94 ? 41.831 13.368 -63.328 1.00 89.75 94 VAL A O 1
ATOM 759 N N . LYS A 1 95 ? 39.947 12.436 -62.530 1.00 88.69 95 LYS A N 1
ATOM 760 C CA . LYS A 1 95 ? 40.198 12.773 -61.114 1.00 88.69 95 LYS A CA 1
ATOM 761 C C . LYS A 1 95 ? 40.134 11.519 -60.233 1.00 88.69 95 LYS A C 1
ATOM 763 O O . LYS A 1 95 ? 39.185 10.746 -60.375 1.00 88.69 95 LYS A O 1
ATOM 768 N N . PRO A 1 96 ? 41.109 11.282 -59.336 1.00 87.00 96 PRO A N 1
ATOM 769 C CA . PRO A 1 96 ? 41.053 10.167 -58.394 1.00 87.00 96 PRO A CA 1
ATOM 770 C C . PRO A 1 96 ? 39.910 10.366 -57.393 1.00 87.00 96 PRO A C 1
ATOM 772 O O . PRO A 1 96 ? 39.686 11.472 -56.901 1.00 87.00 96 PRO A O 1
ATOM 775 N N . LEU A 1 97 ? 39.187 9.291 -57.087 1.00 83.19 97 LEU A N 1
ATOM 776 C CA . LEU A 1 97 ? 38.071 9.309 -56.147 1.00 83.19 97 LEU A CA 1
ATOM 777 C C . LEU A 1 97 ? 38.556 8.827 -54.771 1.00 83.19 97 LEU A C 1
ATOM 779 O O . LEU A 1 97 ? 38.733 7.626 -54.570 1.00 83.19 97 LEU A O 1
ATOM 783 N N . ASN A 1 98 ? 38.777 9.754 -53.831 1.00 70.50 98 ASN A N 1
ATOM 784 C CA . ASN A 1 98 ? 39.128 9.403 -52.452 1.00 70.50 98 ASN A CA 1
ATOM 785 C C . ASN A 1 98 ? 37.861 9.045 -51.658 1.00 70.50 98 ASN A C 1
ATOM 787 O O . ASN A 1 98 ? 36.929 9.845 -51.563 1.00 70.50 98 ASN A O 1
ATOM 791 N N . HIS A 1 99 ? 37.802 7.827 -51.124 1.00 62.50 99 HIS A N 1
ATOM 792 C CA . HIS A 1 99 ? 36.626 7.302 -50.424 1.00 62.50 99 HIS A CA 1
ATOM 793 C C . HIS A 1 99 ? 36.667 7.515 -48.902 1.00 62.50 99 HIS A C 1
ATOM 795 O O . HIS A 1 99 ? 35.635 7.337 -48.252 1.00 62.50 99 HIS A O 1
ATOM 801 N N . GLU A 1 100 ? 37.814 7.904 -48.338 1.00 60.28 100 GLU A N 1
ATOM 802 C CA . GLU A 1 100 ? 38.011 7.982 -46.881 1.00 60.28 100 GLU A CA 1
ATOM 803 C C . GLU A 1 100 ? 37.262 9.158 -46.222 1.00 60.28 100 GLU A C 1
ATOM 805 O O . GLU A 1 100 ? 36.764 9.032 -45.099 1.00 60.28 100 GLU A O 1
ATOM 810 N N . ASP A 1 101 ? 37.077 10.269 -46.940 1.00 57.34 101 ASP A N 1
ATOM 811 C CA . ASP A 1 101 ? 36.586 11.520 -46.339 1.00 57.34 101 ASP A CA 1
ATOM 812 C C . ASP A 1 101 ? 35.051 11.648 -46.299 1.00 57.34 101 ASP A C 1
ATOM 814 O O . ASP A 1 101 ? 34.491 12.295 -45.413 1.00 57.34 101 ASP A O 1
ATOM 818 N N . VAL A 1 102 ? 34.333 11.029 -47.243 1.00 58.38 102 VAL A N 1
ATOM 819 C CA . VAL A 1 102 ? 32.882 11.268 -47.411 1.00 58.38 102 VAL A CA 1
ATOM 820 C C . VAL A 1 102 ? 32.026 10.318 -46.567 1.00 58.38 102 VAL A C 1
ATOM 822 O O . VAL A 1 102 ? 30.941 10.689 -46.124 1.00 58.38 102 VAL A O 1
ATOM 825 N N . PHE A 1 103 ? 32.498 9.096 -46.314 1.00 58.34 103 PHE A N 1
ATOM 826 C CA . PHE A 1 103 ? 31.708 8.076 -45.612 1.00 58.34 103 PHE A CA 1
ATOM 827 C C . PHE A 1 103 ? 31.937 8.050 -44.094 1.00 58.34 103 PHE A C 1
ATOM 829 O O . PHE A 1 103 ? 31.046 7.633 -43.356 1.00 58.34 103 PHE A O 1
ATOM 836 N N . SER A 1 104 ? 33.087 8.523 -43.610 1.00 64.19 104 SER A N 1
ATOM 837 C CA . SER A 1 104 ? 33.473 8.439 -42.195 1.00 64.19 104 SER A CA 1
ATOM 838 C C . SER A 1 104 ? 32.677 9.391 -41.295 1.00 64.19 104 SER A C 1
ATOM 840 O O . SER A 1 104 ? 32.190 8.982 -40.240 1.00 64.19 104 SER A O 1
ATOM 842 N N . SER A 1 105 ? 32.469 10.637 -41.725 1.00 67.00 105 SER A N 1
ATOM 843 C CA . SER A 1 105 ? 31.801 11.670 -40.918 1.00 67.00 105 SER A CA 1
ATOM 844 C C . SER A 1 105 ? 30.294 11.431 -40.753 1.00 67.00 105 SER A C 1
ATOM 846 O O . SER A 1 105 ? 29.767 11.516 -39.643 1.00 67.00 105 SER A O 1
ATOM 848 N N . ALA A 1 106 ? 29.592 11.067 -41.830 1.00 70.75 106 ALA A N 1
ATOM 849 C CA . ALA A 1 106 ? 28.162 10.761 -41.781 1.00 70.75 106 ALA A CA 1
ATOM 850 C C . ALA A 1 106 ? 27.873 9.499 -40.950 1.00 70.75 106 ALA A C 1
ATOM 852 O O . ALA A 1 106 ? 26.927 9.477 -40.161 1.00 70.75 106 ALA A O 1
ATOM 853 N N . TYR A 1 107 ? 28.720 8.474 -41.082 1.00 73.62 107 TYR A N 1
ATOM 854 C CA . TYR A 1 107 ? 28.619 7.245 -40.299 1.00 73.62 107 TYR A CA 1
ATOM 855 C C . TYR A 1 107 ? 28.897 7.505 -38.815 1.00 73.62 107 TYR A C 1
ATOM 857 O O . TYR A 1 107 ? 28.088 7.126 -37.972 1.00 73.62 107 TYR A O 1
ATOM 865 N N . ALA A 1 108 ? 29.976 8.217 -38.477 1.00 79.62 108 ALA A N 1
ATOM 866 C CA . ALA A 1 108 ? 30.295 8.553 -37.089 1.00 79.62 108 ALA A CA 1
ATOM 867 C C . ALA A 1 108 ? 29.161 9.341 -36.411 1.00 79.62 108 ALA A C 1
ATOM 869 O O . ALA A 1 108 ? 28.766 9.011 -35.294 1.00 79.62 108 ALA A O 1
ATOM 870 N N . ASN A 1 109 ? 28.580 10.326 -37.102 1.00 82.75 109 ASN A N 1
ATOM 871 C CA . ASN A 1 109 ? 27.456 11.102 -36.574 1.00 82.75 109 ASN A CA 1
ATOM 872 C C . ASN A 1 109 ? 26.216 10.234 -36.329 1.00 82.75 109 ASN A C 1
ATOM 874 O O . ASN A 1 109 ? 25.578 10.351 -35.282 1.00 82.75 109 ASN A O 1
ATOM 878 N N . TYR A 1 110 ? 25.896 9.339 -37.265 1.00 84.94 110 TYR A N 1
ATOM 879 C CA . TYR A 1 110 ? 24.767 8.425 -37.126 1.00 84.94 110 TYR A CA 1
ATOM 880 C C . TYR A 1 110 ? 24.959 7.445 -35.959 1.00 84.94 110 TYR A C 1
ATOM 882 O O . TYR A 1 110 ? 24.073 7.309 -35.115 1.00 84.94 110 TYR A O 1
ATOM 890 N N . PHE A 1 111 ? 26.132 6.813 -35.854 1.00 87.56 111 PHE A N 1
ATOM 891 C CA . PHE A 1 111 ? 26.436 5.871 -34.772 1.00 87.56 111 PHE A CA 1
ATOM 892 C C . PHE A 1 111 ? 26.470 6.547 -33.404 1.00 87.56 111 PHE A C 1
ATOM 894 O O . PHE A 1 111 ? 25.866 6.037 -32.463 1.00 87.56 111 PHE A O 1
ATOM 901 N N . ASN A 1 112 ? 27.095 7.721 -33.300 1.00 90.31 112 ASN A N 1
ATOM 902 C CA . ASN A 1 112 ? 27.098 8.494 -32.059 1.00 90.31 112 ASN A CA 1
ATOM 903 C C . ASN A 1 112 ? 25.678 8.909 -31.655 1.00 90.31 112 ASN A C 1
ATOM 905 O O . ASN A 1 112 ? 25.342 8.856 -30.474 1.00 90.31 112 ASN A O 1
ATOM 909 N N . GLY A 1 113 ? 24.823 9.262 -32.622 1.00 91.44 113 GLY A N 1
ATOM 910 C CA . GLY A 1 113 ? 23.407 9.535 -32.374 1.00 91.44 113 GLY A CA 1
ATOM 911 C C . GLY A 1 113 ? 22.666 8.324 -31.802 1.00 91.44 113 GLY A C 1
ATOM 912 O O . GLY A 1 113 ? 21.927 8.458 -30.825 1.00 91.44 113 GLY A O 1
ATOM 913 N N . ILE A 1 114 ? 22.910 7.130 -32.351 1.00 93.62 114 ILE A N 1
ATOM 914 C CA . ILE A 1 114 ? 22.327 5.885 -31.835 1.00 93.62 114 ILE A CA 1
ATOM 915 C C . ILE A 1 114 ? 22.810 5.610 -30.410 1.00 93.62 114 ILE A C 1
ATOM 917 O O . ILE A 1 114 ? 21.968 5.425 -29.532 1.00 93.62 114 ILE A O 1
ATOM 921 N N . VAL A 1 115 ? 24.123 5.616 -30.163 1.00 94.75 115 VAL A N 1
ATOM 922 C CA . VAL A 1 115 ? 24.699 5.346 -28.832 1.00 94.75 115 VAL A CA 1
ATOM 923 C C . VAL A 1 115 ? 24.136 6.319 -27.800 1.00 94.75 115 VAL A C 1
ATOM 925 O O . VAL A 1 115 ? 23.586 5.891 -26.787 1.00 94.75 115 VAL A O 1
ATOM 928 N N . LYS A 1 116 ? 24.136 7.618 -28.116 1.00 95.12 116 LYS A N 1
ATOM 929 C CA . LYS A 1 116 ? 23.579 8.647 -27.236 1.00 95.12 116 LYS A CA 1
ATOM 930 C C . LYS A 1 116 ? 22.101 8.399 -26.922 1.00 95.12 116 LYS A C 1
ATOM 932 O O . LYS A 1 116 ? 21.696 8.505 -25.770 1.00 95.12 116 LYS A O 1
ATOM 937 N N . SER A 1 117 ? 21.299 8.014 -27.917 1.00 93.62 117 SER A N 1
ATOM 938 C CA . SER A 1 117 ? 19.876 7.709 -27.705 1.00 93.62 117 SER A CA 1
ATOM 939 C C . SER A 1 117 ? 19.641 6.467 -26.836 1.00 93.62 117 SER A C 1
ATOM 941 O O . SER A 1 117 ? 18.610 6.364 -26.170 1.00 93.62 117 SER A O 1
ATOM 943 N N . PHE A 1 118 ? 20.554 5.492 -26.854 1.00 95.06 118 PHE A N 1
ATOM 944 C CA . PHE A 1 118 ? 20.500 4.339 -25.955 1.00 95.06 118 PHE A CA 1
ATOM 945 C C . PHE A 1 118 ? 20.843 4.750 -24.526 1.00 95.06 118 PHE A C 1
ATOM 947 O O . PHE A 1 118 ? 20.068 4.437 -23.626 1.00 95.06 118 PHE A O 1
ATOM 954 N N . ASP A 1 119 ? 21.911 5.524 -24.333 1.00 94.88 119 ASP A N 1
ATOM 955 C CA . ASP A 1 119 ? 22.298 6.032 -23.013 1.00 94.88 119 ASP A CA 1
ATOM 956 C C . ASP A 1 119 ? 21.205 6.919 -22.401 1.00 94.88 119 ASP A C 1
ATOM 958 O O . ASP A 1 119 ? 20.863 6.778 -21.228 1.00 94.88 119 ASP A O 1
ATOM 962 N N . GLU A 1 120 ? 20.605 7.809 -23.195 1.00 95.06 120 GLU A N 1
ATOM 963 C CA . GLU A 1 120 ? 19.501 8.671 -22.756 1.00 95.06 120 GLU A CA 1
ATOM 964 C C . GLU A 1 120 ? 18.236 7.877 -22.403 1.00 95.06 120 GLU A C 1
ATOM 966 O O . GLU A 1 120 ? 17.476 8.301 -21.533 1.00 95.06 120 GLU A O 1
ATOM 971 N N . ARG A 1 121 ? 17.981 6.745 -23.071 1.00 94.06 121 ARG A N 1
ATOM 972 C CA . ARG A 1 121 ? 16.862 5.854 -22.723 1.00 94.06 121 ARG A CA 1
ATOM 973 C C . ARG A 1 121 ? 17.151 5.050 -21.462 1.00 94.06 121 ARG A C 1
ATOM 975 O O . ARG A 1 121 ? 16.265 4.935 -20.628 1.00 94.06 121 ARG A O 1
ATOM 982 N N . ALA A 1 122 ? 18.369 4.537 -21.312 1.00 94.88 122 ALA A N 1
ATOM 983 C CA . ALA A 1 122 ? 18.781 3.807 -20.117 1.00 94.88 122 ALA A CA 1
ATOM 984 C C . ALA A 1 122 ? 18.728 4.698 -18.868 1.00 94.88 122 ALA A C 1
ATOM 986 O O . ALA A 1 122 ? 18.212 4.272 -17.841 1.00 94.88 122 ALA A O 1
ATOM 987 N N . LYS A 1 123 ? 19.194 5.951 -18.975 1.00 95.50 123 LYS A N 1
ATOM 988 C CA . LYS A 1 123 ? 19.089 6.939 -17.892 1.00 95.50 123 LYS A CA 1
ATOM 989 C C . LYS A 1 123 ? 17.639 7.255 -17.543 1.00 95.50 123 LYS A C 1
ATOM 991 O O . LYS A 1 123 ? 17.279 7.128 -16.386 1.00 95.50 123 LYS A O 1
ATOM 996 N N . ARG A 1 124 ? 16.796 7.565 -18.537 1.00 94.88 124 ARG A N 1
ATOM 997 C CA . ARG A 1 124 ? 15.368 7.827 -18.292 1.00 94.88 124 ARG A CA 1
ATOM 998 C C . ARG A 1 124 ? 14.654 6.654 -17.633 1.00 94.88 124 ARG A C 1
ATOM 1000 O O . ARG A 1 124 ? 13.907 6.879 -16.700 1.00 94.88 124 ARG A O 1
ATOM 1007 N N . ALA A 1 125 ? 14.917 5.423 -18.069 1.00 94.44 125 ALA A N 1
ATOM 1008 C CA . ALA A 1 125 ? 14.325 4.246 -17.441 1.00 94.44 125 ALA A CA 1
ATOM 1009 C C . ALA A 1 125 ? 14.755 4.096 -15.970 1.00 94.44 125 ALA A C 1
ATOM 1011 O O . ALA A 1 125 ? 13.924 3.783 -15.128 1.00 94.44 125 ALA A O 1
ATOM 1012 N N . ALA A 1 126 ? 16.030 4.356 -15.657 1.00 95.06 126 ALA A N 1
ATOM 1013 C CA . ALA A 1 126 ? 16.523 4.326 -14.281 1.00 95.06 126 ALA A CA 1
ATOM 1014 C C . ALA A 1 126 ? 15.940 5.463 -13.422 1.00 95.06 126 ALA A C 1
ATOM 1016 O O . ALA A 1 126 ? 15.597 5.234 -12.265 1.00 95.06 126 ALA A O 1
ATOM 1017 N N . ASP A 1 127 ? 15.806 6.668 -13.981 1.00 94.88 127 ASP A N 1
ATOM 1018 C CA . ASP A 1 127 ? 15.213 7.818 -13.291 1.00 94.88 127 ASP A CA 1
ATOM 1019 C C . ASP A 1 127 ? 13.711 7.582 -13.024 1.00 94.88 127 ASP A C 1
ATOM 1021 O O . ASP A 1 127 ? 13.252 7.780 -11.903 1.00 94.88 127 ASP A O 1
ATOM 1025 N N . GLU A 1 128 ? 12.966 7.071 -14.013 1.00 94.62 128 GLU A N 1
ATOM 1026 C CA . GLU A 1 128 ? 11.548 6.692 -13.884 1.00 94.62 128 GLU A CA 1
ATOM 1027 C C . GLU A 1 128 ? 11.344 5.581 -12.840 1.00 94.62 128 GLU A C 1
ATOM 1029 O O . GLU A 1 128 ? 10.388 5.627 -12.065 1.00 94.62 128 GLU A O 1
ATOM 1034 N N . GLU A 1 129 ? 12.240 4.590 -12.784 1.00 93.31 129 GLU A N 1
ATOM 1035 C CA . GLU A 1 129 ? 12.193 3.527 -11.774 1.00 93.31 129 GLU A CA 1
ATOM 1036 C C . GLU A 1 129 ? 12.443 4.080 -10.364 1.00 93.31 129 GLU A C 1
ATOM 1038 O O . GLU A 1 129 ? 11.698 3.751 -9.441 1.00 93.31 129 GLU A O 1
ATOM 1043 N N . GLN A 1 130 ? 13.419 4.981 -10.205 1.00 93.81 130 GLN A N 1
ATOM 1044 C CA . GLN A 1 130 ? 13.689 5.643 -8.924 1.00 93.81 130 GLN A CA 1
ATOM 1045 C C . GLN A 1 130 ? 12.549 6.562 -8.475 1.00 93.81 130 GLN A C 1
ATOM 1047 O O . GLN A 1 130 ? 12.254 6.632 -7.281 1.00 93.81 130 GLN A O 1
ATOM 1052 N N . GLU A 1 131 ? 11.923 7.297 -9.394 1.00 93.56 131 GLU A N 1
ATOM 1053 C CA . GLU A 1 131 ? 10.750 8.119 -9.083 1.00 93.56 131 GLU A CA 1
ATOM 1054 C C . GLU A 1 131 ? 9.564 7.240 -8.672 1.00 93.56 131 GLU A C 1
ATOM 1056 O O . GLU A 1 131 ? 8.953 7.489 -7.634 1.00 93.56 131 GLU A O 1
ATOM 1061 N N . ALA A 1 132 ? 9.303 6.154 -9.404 1.00 94.88 132 ALA A N 1
ATOM 1062 C CA . ALA A 1 132 ? 8.240 5.213 -9.067 1.00 94.88 132 ALA A CA 1
ATOM 1063 C C . ALA A 1 132 ? 8.475 4.503 -7.722 1.00 94.88 132 ALA A C 1
ATOM 1065 O O . ALA A 1 132 ? 7.514 4.235 -6.999 1.00 94.88 132 ALA A O 1
ATOM 1066 N N . GLU A 1 133 ? 9.723 4.182 -7.373 1.00 94.50 133 GLU A N 1
ATOM 1067 C CA . GLU A 1 133 ? 10.071 3.599 -6.073 1.00 94.50 133 GLU A CA 1
ATOM 1068 C C . GLU A 1 133 ? 9.815 4.594 -4.935 1.00 94.50 133 GLU A C 1
ATOM 1070 O O . GLU A 1 133 ? 9.110 4.255 -3.985 1.00 94.50 133 GLU A O 1
ATOM 1075 N N . LYS A 1 134 ? 10.259 5.850 -5.077 1.00 94.31 134 LYS A N 1
ATOM 1076 C CA . LYS A 1 134 ? 9.977 6.914 -4.096 1.00 94.31 134 LYS A CA 1
ATOM 1077 C C . LYS A 1 134 ? 8.481 7.152 -3.919 1.00 94.31 134 LYS A C 1
ATOM 1079 O O . LYS A 1 134 ? 8.004 7.222 -2.790 1.00 94.31 134 LYS A O 1
ATOM 1084 N N . GLU A 1 135 ? 7.720 7.226 -5.011 1.00 93.38 135 GLU A N 1
ATOM 1085 C CA . GLU A 1 135 ? 6.264 7.380 -4.939 1.00 93.38 135 GLU A CA 1
ATOM 1086 C C . GLU A 1 135 ? 5.596 6.194 -4.227 1.00 93.38 135 GLU A C 1
ATOM 1088 O O . GLU A 1 135 ? 4.651 6.385 -3.459 1.00 93.38 135 GLU A O 1
ATOM 1093 N N . ARG A 1 136 ? 6.075 4.963 -4.453 1.00 94.44 136 ARG A N 1
ATOM 1094 C CA . ARG A 1 136 ? 5.567 3.772 -3.753 1.00 94.44 136 ARG A CA 1
ATOM 1095 C C . ARG A 1 136 ? 5.884 3.819 -2.265 1.00 94.44 136 ARG A C 1
ATOM 1097 O O . ARG A 1 136 ? 4.975 3.589 -1.471 1.00 94.44 136 ARG A O 1
ATOM 1104 N N . GLU A 1 137 ? 7.114 4.155 -1.889 1.00 94.62 137 GLU A N 1
ATOM 1105 C CA . GLU A 1 137 ? 7.516 4.305 -0.486 1.00 94.62 137 GLU A CA 1
ATOM 1106 C C . GLU A 1 137 ? 6.691 5.389 0.224 1.00 94.62 137 GLU A C 1
ATOM 1108 O O . GLU A 1 137 ? 6.178 5.162 1.322 1.00 94.62 137 GLU A O 1
ATOM 1113 N N . GLU A 1 138 ? 6.483 6.543 -0.418 1.00 94.44 138 GLU A N 1
ATOM 1114 C CA . GLU A 1 138 ? 5.638 7.618 0.112 1.00 94.44 138 GLU A CA 1
ATOM 1115 C C . GLU A 1 138 ? 4.178 7.172 0.274 1.00 94.44 138 GLU A C 1
ATOM 1117 O O . GLU A 1 138 ? 3.554 7.432 1.309 1.00 94.44 138 GLU A O 1
ATOM 1122 N N . GLN A 1 139 ? 3.626 6.455 -0.711 1.00 93.06 139 GLN A N 1
ATOM 1123 C CA . GLN A 1 139 ? 2.271 5.907 -0.629 1.00 93.06 139 GLN A CA 1
ATOM 1124 C C . GLN A 1 139 ? 2.134 4.850 0.470 1.00 93.06 139 GLN A C 1
ATOM 1126 O O . GLN A 1 139 ? 1.115 4.819 1.166 1.00 93.06 139 GLN A O 1
ATOM 1131 N N . GLU A 1 140 ? 3.119 3.970 0.630 1.00 94.62 140 GLU A N 1
ATOM 1132 C CA . GLU A 1 140 ? 3.133 2.956 1.684 1.00 94.62 140 GLU A CA 1
ATOM 1133 C C . GLU A 1 140 ? 3.247 3.596 3.067 1.00 94.62 140 GLU A C 1
ATOM 1135 O O . GLU A 1 140 ? 2.466 3.252 3.958 1.00 94.62 140 GLU A O 1
ATOM 1140 N N . ALA A 1 141 ? 4.119 4.592 3.233 1.00 95.25 141 ALA A N 1
ATOM 1141 C CA . ALA A 1 141 ? 4.237 5.359 4.468 1.00 95.25 141 ALA A CA 1
ATOM 1142 C C . ALA A 1 141 ? 2.934 6.107 4.804 1.00 95.25 141 ALA A C 1
ATOM 1144 O O . ALA A 1 141 ? 2.477 6.079 5.952 1.00 95.25 141 ALA A O 1
ATOM 1145 N N . ALA A 1 142 ? 2.286 6.721 3.808 1.00 95.12 142 ALA A N 1
ATOM 1146 C CA . ALA A 1 142 ? 1.000 7.394 3.984 1.00 95.12 142 ALA A CA 1
ATOM 1147 C C . ALA A 1 142 ? -0.117 6.414 4.384 1.00 95.12 142 ALA A C 1
ATOM 1149 O O . ALA A 1 142 ? -0.887 6.697 5.305 1.00 95.12 142 ALA A O 1
ATOM 1150 N N . LYS A 1 143 ? -0.183 5.237 3.745 1.00 95.19 143 LYS A N 1
ATOM 1151 C CA . LYS A 1 143 ? -1.137 4.172 4.101 1.00 95.19 143 LYS A CA 1
ATOM 1152 C C . LYS A 1 143 ? -0.878 3.630 5.504 1.00 95.19 143 LYS A C 1
ATOM 1154 O O . LYS A 1 143 ? -1.826 3.487 6.272 1.00 95.19 143 LYS A O 1
ATOM 1159 N N . ALA A 1 144 ? 0.378 3.364 5.856 1.00 95.88 144 ALA A N 1
ATOM 1160 C CA . ALA A 1 144 ? 0.750 2.890 7.185 1.00 95.88 144 ALA A CA 1
ATOM 1161 C C . ALA A 1 144 ? 0.334 3.900 8.261 1.00 95.88 144 ALA A C 1
ATOM 1163 O O . ALA A 1 144 ? -0.325 3.524 9.232 1.00 95.88 144 ALA A O 1
ATOM 1164 N N . LYS A 1 145 ? 0.617 5.191 8.043 1.00 95.19 145 LYS A N 1
ATOM 1165 C CA . LYS A 1 145 ? 0.189 6.266 8.943 1.00 95.19 145 LYS A CA 1
ATOM 1166 C C . LYS A 1 145 ? -1.336 6.317 9.083 1.00 95.19 145 LYS A C 1
ATOM 1168 O O . LYS A 1 145 ? -1.837 6.294 10.206 1.00 95.19 145 LYS A O 1
ATOM 1173 N N . ALA A 1 146 ? -2.075 6.278 7.973 1.00 95.44 146 ALA A N 1
ATOM 1174 C CA . ALA A 1 146 ? -3.538 6.275 7.995 1.00 95.44 146 ALA A CA 1
ATOM 1175 C C . ALA A 1 146 ? -4.121 5.066 8.752 1.00 95.44 146 ALA A C 1
ATOM 1177 O O . ALA A 1 146 ? -5.073 5.223 9.513 1.00 95.44 146 ALA A O 1
ATOM 1178 N N . ILE A 1 147 ? -3.533 3.873 8.599 1.00 95.62 147 ILE A N 1
ATOM 1179 C CA . ILE A 1 147 ? -3.950 2.671 9.340 1.00 95.62 147 ILE A CA 1
ATOM 1180 C C . ILE A 1 147 ? -3.690 2.844 10.839 1.00 95.62 147 ILE A C 1
ATOM 1182 O O . ILE A 1 147 ? -4.563 2.527 11.647 1.00 95.62 147 ILE A O 1
ATOM 1186 N N . THR A 1 148 ? -2.520 3.363 11.225 1.00 95.31 148 THR A N 1
ATOM 1187 C CA . THR A 1 148 ? -2.198 3.585 12.644 1.00 95.31 148 THR A CA 1
ATOM 1188 C C . THR A 1 148 ? -3.112 4.624 13.292 1.00 95.31 148 THR A C 1
ATOM 1190 O O . THR A 1 148 ? -3.604 4.390 14.393 1.00 95.31 148 THR A O 1
ATOM 1193 N N . GLU A 1 149 ? -3.410 5.724 12.597 1.00 95.00 149 GLU A N 1
ATOM 1194 C CA . GLU A 1 149 ? -4.325 6.763 13.082 1.00 95.00 149 GLU A CA 1
ATOM 1195 C C . GLU A 1 149 ? -5.768 6.248 13.170 1.00 95.00 149 GLU A C 1
ATOM 1197 O O . GLU A 1 149 ? -6.444 6.481 14.171 1.00 95.00 149 GLU A O 1
ATOM 1202 N N . ALA A 1 150 ? -6.233 5.491 12.171 1.00 95.31 150 ALA A N 1
ATOM 1203 C CA . ALA A 1 150 ? -7.564 4.886 12.187 1.00 95.31 150 ALA A CA 1
ATOM 1204 C C . ALA A 1 150 ? -7.718 3.867 13.324 1.00 95.31 150 ALA A C 1
ATOM 1206 O O . ALA A 1 150 ? -8.755 3.845 13.987 1.00 95.31 150 ALA A O 1
ATOM 1207 N N . LYS A 1 151 ? -6.683 3.056 13.579 1.00 95.75 151 LYS A N 1
ATOM 1208 C CA . LYS A 1 151 ? -6.670 2.102 14.691 1.00 95.75 151 LYS A CA 1
ATOM 1209 C C . LYS A 1 151 ? -6.694 2.818 16.043 1.00 95.75 151 LYS A C 1
ATOM 1211 O O . LYS A 1 151 ? -7.531 2.482 16.871 1.00 95.75 151 LYS A O 1
ATOM 1216 N N . ALA A 1 152 ? -5.860 3.842 16.232 1.00 96.00 152 ALA A N 1
ATOM 1217 C CA . ALA A 1 152 ? -5.857 4.637 17.461 1.00 96.00 152 ALA A CA 1
ATOM 1218 C C . ALA A 1 152 ? -7.210 5.329 17.704 1.00 96.00 152 ALA A C 1
ATOM 1220 O O . ALA A 1 152 ? -7.703 5.363 18.828 1.00 96.00 152 ALA A O 1
ATOM 1221 N N . LEU A 1 153 ? -7.849 5.840 16.646 1.00 95.31 153 LEU A N 1
ATOM 1222 C CA . LEU A 1 153 ? -9.179 6.439 16.745 1.00 95.31 153 LEU A CA 1
ATOM 1223 C C . LEU A 1 153 ? -10.262 5.402 17.077 1.00 95.31 153 LEU A 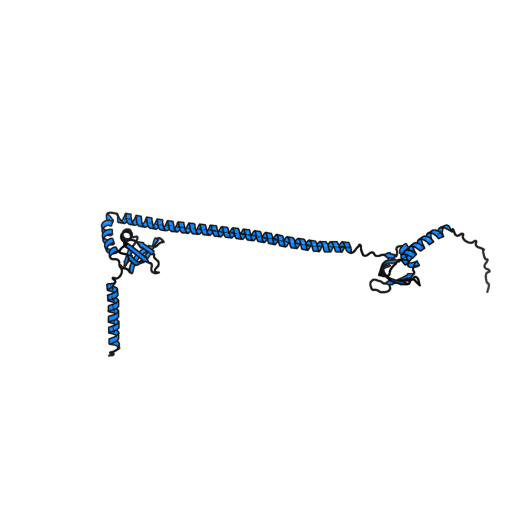C 1
ATOM 1225 O O . LEU A 1 153 ? -11.181 5.713 17.830 1.00 95.31 153 LEU A O 1
ATOM 1229 N N . ALA A 1 154 ? -10.184 4.197 16.507 1.00 95.12 154 ALA A N 1
ATOM 1230 C CA . ALA A 1 154 ? -11.118 3.115 16.805 1.00 95.12 154 ALA A CA 1
ATOM 1231 C C . ALA A 1 154 ? -10.986 2.649 18.262 1.00 95.12 154 ALA A C 1
ATOM 1233 O O . ALA A 1 154 ? -11.994 2.569 18.956 1.00 95.12 154 ALA A O 1
ATOM 1234 N N . GLU A 1 155 ? -9.757 2.443 18.741 1.00 95.56 155 GLU A N 1
ATOM 1235 C CA . GLU A 1 155 ? -9.478 2.074 20.135 1.00 95.56 155 GLU A CA 1
ATOM 1236 C C . GLU A 1 155 ? -9.962 3.159 21.110 1.00 95.56 155 GLU A C 1
ATOM 1238 O O . GLU A 1 155 ? -10.639 2.844 22.086 1.00 95.56 155 GLU A O 1
ATOM 1243 N N . ALA A 1 156 ? -9.716 4.440 20.811 1.00 95.62 156 ALA A N 1
ATOM 1244 C CA . ALA A 1 156 ? -10.195 5.550 21.637 1.00 95.62 156 ALA A CA 1
ATOM 1245 C C . ALA A 1 156 ? -11.730 5.657 21.665 1.00 95.62 156 ALA A C 1
ATOM 1247 O O . ALA A 1 156 ? -12.309 5.995 22.697 1.00 95.62 156 ALA A O 1
ATOM 1248 N N . LYS A 1 157 ? -12.405 5.375 20.542 1.00 93.75 157 LYS A N 1
ATOM 1249 C CA . LYS A 1 157 ? -13.874 5.342 20.485 1.00 93.75 157 LYS A CA 1
ATOM 1250 C C . LYS A 1 157 ? -14.444 4.177 21.280 1.00 93.75 157 LYS A C 1
ATOM 1252 O O . LYS A 1 157 ? -15.395 4.387 22.020 1.00 93.75 157 LYS A O 1
ATOM 1257 N N . GLU A 1 158 ? -13.861 2.990 21.142 1.00 94.38 158 GLU A N 1
ATOM 1258 C CA . GLU A 1 158 ? -14.286 1.810 21.892 1.00 94.38 158 GLU A CA 1
ATOM 1259 C C . GLU A 1 158 ? -14.084 2.023 23.397 1.00 94.38 158 GLU A C 1
ATOM 1261 O O . GLU A 1 158 ? -14.975 1.738 24.189 1.00 94.38 158 GLU A O 1
ATOM 1266 N N . GLU A 1 159 ? -12.950 2.593 23.812 1.00 93.75 159 GLU A N 1
ATOM 1267 C CA . GLU A 1 159 ? -12.705 2.917 25.218 1.00 93.75 159 GLU A CA 1
ATOM 1268 C C . GLU A 1 159 ? -13.679 3.977 25.747 1.00 93.75 159 GLU A C 1
ATOM 1270 O O . GLU A 1 159 ? -14.252 3.788 26.819 1.00 93.75 159 GLU A O 1
ATOM 1275 N N . ALA A 1 160 ? -13.935 5.044 24.984 1.00 94.06 160 ALA A N 1
ATOM 1276 C CA . ALA A 1 160 ? -14.925 6.054 25.354 1.00 94.06 160 ALA A CA 1
ATOM 1277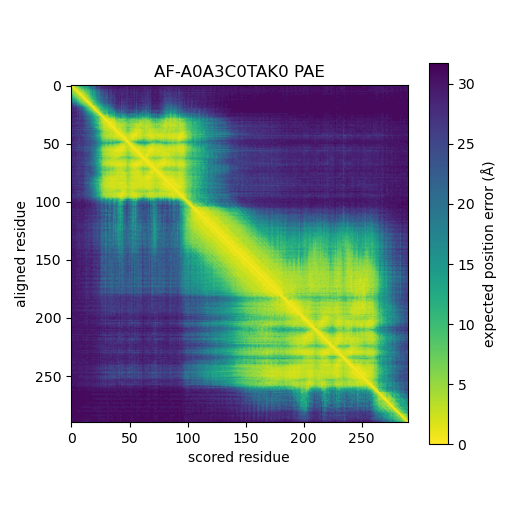 C C . ALA A 1 160 ? -16.345 5.472 25.450 1.00 94.06 160 ALA A C 1
ATOM 1279 O O . ALA A 1 160 ? -17.110 5.858 26.332 1.00 94.06 160 ALA A O 1
ATOM 1280 N N . GLU A 1 161 ? -16.702 4.535 24.570 1.00 91.69 161 GLU A N 1
ATOM 1281 C CA . GLU A 1 161 ? -17.984 3.836 24.617 1.00 91.69 161 GLU A CA 1
ATOM 1282 C C . GLU A 1 161 ? -18.075 2.906 25.831 1.00 91.69 161 GLU A C 1
ATOM 1284 O O . GLU A 1 161 ? -19.077 2.952 26.542 1.00 91.69 161 GLU A O 1
ATOM 1289 N N . ARG A 1 162 ? -17.017 2.146 26.148 1.00 90.69 162 ARG A N 1
ATOM 1290 C CA . ARG A 1 162 ? -16.965 1.318 27.365 1.00 90.69 162 ARG A CA 1
ATOM 1291 C C . ARG A 1 162 ? -17.109 2.156 28.631 1.00 90.69 162 ARG A C 1
ATOM 1293 O O . ARG A 1 162 ? -17.919 1.805 29.483 1.00 90.69 162 ARG A O 1
ATOM 1300 N N . ILE A 1 163 ? -16.371 3.264 28.733 1.00 93.00 163 ILE A N 1
ATOM 1301 C CA . ILE A 1 163 ? -16.461 4.182 29.878 1.00 93.00 163 ILE A CA 1
ATOM 1302 C C . ILE A 1 163 ? -17.881 4.737 29.984 1.00 93.00 163 ILE A C 1
ATOM 1304 O O . ILE A 1 163 ? -18.476 4.688 31.053 1.00 93.00 163 ILE A O 1
ATOM 1308 N N . ARG A 1 164 ? -18.466 5.191 28.870 1.00 92.06 164 ARG A N 1
ATOM 1309 C CA . ARG A 1 164 ? -19.835 5.716 28.857 1.00 92.06 164 ARG A CA 1
ATOM 1310 C C . ARG A 1 164 ? -20.866 4.673 29.302 1.00 92.06 164 ARG A C 1
ATOM 1312 O O . ARG A 1 164 ? -21.779 5.016 30.048 1.00 92.06 164 ARG A O 1
ATOM 1319 N N . LEU A 1 165 ? -20.750 3.428 28.840 1.00 89.62 165 LEU A N 1
ATOM 1320 C CA . LEU A 1 165 ? -21.653 2.345 29.245 1.00 89.62 165 LEU A CA 1
ATOM 1321 C C . LEU A 1 165 ? -21.497 2.009 30.735 1.00 89.62 165 LEU A C 1
ATOM 1323 O O . LEU A 1 165 ? -22.492 1.754 31.415 1.00 89.62 165 LEU A O 1
ATOM 1327 N N . GLU A 1 166 ? -20.271 2.037 31.258 1.00 89.31 166 GLU A N 1
ATOM 1328 C CA . GLU A 1 166 ? -19.995 1.798 32.676 1.00 89.31 166 GLU A CA 1
ATOM 1329 C C . GLU A 1 166 ? -20.522 2.939 33.562 1.00 89.31 166 GLU A C 1
ATOM 1331 O O . GLU A 1 166 ? -21.225 2.670 34.537 1.00 89.31 166 GLU A O 1
ATOM 1336 N N . GLU A 1 167 ? -20.310 4.198 33.164 1.00 91.12 167 GLU A N 1
ATOM 1337 C CA . GLU A 1 167 ? -20.883 5.382 33.820 1.00 91.12 167 GLU A CA 1
ATOM 1338 C C . GLU A 1 167 ? -22.419 5.358 33.805 1.00 91.12 167 GLU A C 1
ATOM 1340 O O . GLU A 1 167 ? -23.060 5.660 34.814 1.00 91.12 167 GLU A O 1
ATOM 1345 N N . GLU A 1 168 ? -23.038 4.976 32.682 1.00 90.25 168 GLU A N 1
ATOM 1346 C CA . GLU A 1 168 ? -24.496 4.864 32.586 1.00 90.25 168 GLU A CA 1
ATOM 1347 C C . GLU A 1 168 ? -25.034 3.762 33.508 1.00 90.25 168 GLU A C 1
ATOM 1349 O O . GLU A 1 168 ? -26.046 3.958 34.189 1.00 90.25 168 GLU A O 1
ATOM 1354 N N . LYS A 1 169 ? -24.343 2.619 33.575 1.00 87.94 169 LYS A N 1
ATOM 1355 C CA . LYS A 1 169 ? -24.696 1.513 34.470 1.00 87.94 169 LYS A CA 1
ATOM 1356 C C . LYS A 1 169 ? -24.563 1.906 35.942 1.00 87.94 169 LYS A C 1
ATOM 1358 O O . LYS A 1 169 ? -25.449 1.574 36.732 1.00 87.94 169 LYS A O 1
ATOM 1363 N N . GLU A 1 170 ? -23.496 2.607 36.315 1.00 89.62 170 GLU A N 1
ATOM 1364 C CA . GLU A 1 170 ? -23.287 3.078 37.687 1.00 89.62 170 GLU A CA 1
ATOM 1365 C C . GLU A 1 170 ? -24.331 4.132 38.077 1.00 89.62 170 GLU A C 1
ATOM 1367 O O . GLU A 1 170 ? -24.989 4.000 39.111 1.00 89.62 170 GLU A O 1
ATOM 1372 N N . ALA A 1 171 ? -24.578 5.118 37.210 1.00 91.50 171 ALA A N 1
ATOM 1373 C CA . ALA A 1 171 ? -25.610 6.130 37.428 1.00 91.50 171 ALA A CA 1
ATOM 1374 C C . ALA A 1 171 ? -27.010 5.511 37.555 1.00 91.50 171 ALA A C 1
ATOM 1376 O O . ALA A 1 171 ? -27.832 5.984 38.347 1.00 91.50 171 ALA A O 1
ATOM 1377 N N . ARG A 1 172 ? -27.288 4.450 36.791 1.00 90.38 172 ARG A N 1
ATOM 1378 C CA . ARG A 1 172 ? -28.531 3.684 36.887 1.00 90.38 172 ARG A CA 1
ATOM 1379 C C . ARG A 1 172 ? -28.662 2.998 38.244 1.00 90.38 172 ARG A C 1
ATOM 1381 O O . ARG A 1 172 ? -29.673 3.173 38.920 1.00 90.38 172 ARG A O 1
ATOM 1388 N N . LEU A 1 173 ? -27.627 2.277 38.673 1.00 89.19 173 LEU A N 1
ATOM 1389 C CA . LEU A 1 173 ? -27.646 1.595 39.964 1.00 89.19 173 LEU A CA 1
ATOM 1390 C C . LEU A 1 173 ? -27.804 2.583 41.128 1.00 89.19 173 LEU A C 1
ATOM 1392 O O . LEU A 1 173 ? -28.577 2.327 42.050 1.00 89.19 173 LEU A O 1
ATOM 1396 N N . GLU A 1 174 ? -27.138 3.737 41.065 1.00 91.69 174 GLU A N 1
ATOM 1397 C CA . GLU A 1 174 ? -27.254 4.764 42.102 1.00 91.69 174 GLU A CA 1
ATOM 1398 C C . GLU A 1 174 ? -28.661 5.379 42.145 1.00 91.69 174 GLU A C 1
ATOM 1400 O O . GLU A 1 174 ? -29.230 5.562 43.223 1.00 91.69 174 GLU A O 1
ATOM 1405 N N . ARG A 1 175 ? -29.290 5.627 40.986 1.00 90.44 175 ARG A N 1
ATOM 1406 C CA . ARG A 1 175 ? -30.704 6.042 40.933 1.00 90.44 175 ARG A CA 1
ATOM 1407 C C . ARG A 1 175 ? -31.622 4.989 41.544 1.00 90.44 175 ARG A C 1
ATOM 1409 O O . ARG A 1 175 ? -32.486 5.343 42.347 1.00 90.44 175 ARG A O 1
ATOM 1416 N N . ALA A 1 176 ? -31.414 3.717 41.213 1.00 89.81 176 ALA A N 1
ATOM 1417 C CA . ALA A 1 176 ? -32.205 2.620 41.755 1.00 89.81 176 ALA A CA 1
ATOM 1418 C C . ALA A 1 176 ? -32.050 2.496 43.279 1.00 89.81 176 ALA A C 1
ATOM 1420 O O . ALA A 1 176 ? -33.027 2.295 44.005 1.00 89.81 176 ALA A O 1
ATOM 1421 N N . ARG A 1 177 ? -30.833 2.707 43.786 1.00 91.00 177 ARG A N 1
ATOM 1422 C CA . ARG A 1 177 ? -30.536 2.752 45.219 1.00 91.00 177 ARG A CA 1
ATOM 1423 C C . ARG A 1 177 ? -31.239 3.906 45.929 1.00 91.00 177 ARG A C 1
ATOM 1425 O O . ARG A 1 177 ? -31.828 3.701 46.990 1.00 91.00 177 ARG A O 1
ATOM 1432 N N . LEU A 1 178 ? -31.191 5.111 45.361 1.00 90.38 178 LEU A N 1
ATOM 1433 C CA . LEU A 1 178 ? -31.889 6.274 45.914 1.00 90.38 178 LEU A CA 1
ATOM 1434 C C . LEU A 1 178 ? -33.404 6.055 45.947 1.00 90.38 178 LEU A C 1
ATOM 1436 O O . LEU A 1 178 ? -34.041 6.392 46.944 1.00 90.38 178 LEU A O 1
ATOM 1440 N N . GLU A 1 179 ? -33.971 5.455 44.898 1.00 88.88 179 GLU A N 1
ATOM 1441 C CA . GLU A 1 179 ? -35.395 5.117 44.840 1.00 88.88 179 GLU A CA 1
ATOM 1442 C C . GLU A 1 179 ? -35.776 4.094 45.916 1.00 88.88 179 GLU A C 1
ATOM 1444 O O . GLU A 1 179 ? -36.761 4.285 46.632 1.00 88.88 179 GLU A O 1
ATOM 1449 N N . ALA A 1 180 ? -34.969 3.046 46.094 1.00 85.44 180 ALA A N 1
ATOM 1450 C CA . ALA A 1 180 ? -35.192 2.025 47.115 1.00 85.44 180 ALA A CA 1
ATOM 1451 C C . ALA A 1 180 ? -35.108 2.565 48.553 1.00 85.44 180 ALA A C 1
ATOM 1453 O O . ALA A 1 180 ? -35.816 2.077 49.432 1.00 85.44 180 ALA A O 1
ATOM 1454 N N . ASN A 1 181 ? -34.290 3.593 48.792 1.00 88.06 181 ASN A N 1
ATOM 1455 C CA . ASN A 1 181 ? -34.120 4.206 50.112 1.00 88.06 181 ASN A CA 1
ATOM 1456 C C . ASN A 1 181 ? -35.238 5.189 50.505 1.00 88.06 181 ASN A C 1
ATOM 1458 O O . ASN A 1 181 ? -35.246 5.669 51.641 1.00 88.06 181 ASN A O 1
ATOM 1462 N N . LYS A 1 182 ? -36.179 5.512 49.608 1.00 88.56 182 LYS A N 1
ATOM 1463 C CA . LYS A 1 182 ? -37.333 6.355 49.955 1.00 88.56 182 LYS A CA 1
ATOM 1464 C C . LYS A 1 182 ? -38.242 5.644 50.959 1.00 88.56 182 LYS A C 1
ATOM 1466 O O . LYS A 1 182 ? -38.513 4.453 50.828 1.00 88.56 182 LYS A O 1
ATOM 1471 N N . GLU A 1 183 ? -38.783 6.392 51.922 1.00 85.25 183 GLU A N 1
ATOM 1472 C CA . GLU A 1 183 ? -39.645 5.843 52.984 1.00 85.25 183 GLU A CA 1
ATOM 1473 C C . GLU A 1 183 ? -40.876 5.103 52.446 1.00 85.25 183 GLU A C 1
ATOM 1475 O O . GLU A 1 183 ? -41.253 4.056 52.973 1.00 85.25 183 GLU A O 1
ATOM 1480 N N . GLU A 1 184 ? -41.448 5.590 51.346 1.00 86.56 184 GLU A N 1
ATOM 1481 C CA . GLU A 1 184 ? -42.597 4.981 50.663 1.00 86.56 184 GLU A CA 1
ATOM 1482 C C . GLU A 1 184 ? -42.288 3.572 50.125 1.00 86.56 184 GLU A C 1
ATOM 1484 O O . GLU A 1 184 ? -43.175 2.720 50.052 1.00 86.56 184 GLU A O 1
ATOM 1489 N N . ASN A 1 185 ? -41.017 3.290 49.821 1.00 85.69 185 ASN A N 1
ATOM 1490 C CA . ASN A 1 185 ? -40.573 2.037 49.219 1.00 85.69 185 ASN A CA 1
ATOM 1491 C C . ASN A 1 185 ? -40.048 1.013 50.239 1.00 85.69 185 ASN A C 1
ATOM 1493 O O . ASN A 1 185 ? -39.803 -0.132 49.862 1.00 85.69 185 ASN A O 1
ATOM 1497 N N . ILE A 1 186 ? -39.948 1.349 51.534 1.00 86.19 186 ILE A N 1
ATOM 1498 C CA . ILE A 1 186 ? -39.392 0.454 52.573 1.00 86.19 186 ILE A CA 1
ATOM 1499 C C . ILE A 1 186 ? -40.130 -0.892 52.638 1.00 86.19 186 ILE A C 1
ATOM 1501 O O . ILE A 1 186 ? -39.503 -1.946 52.763 1.00 86.19 186 ILE A O 1
ATOM 1505 N N . ASN A 1 187 ? -41.463 -0.880 52.561 1.00 87.12 187 ASN A N 1
ATOM 1506 C CA . ASN A 1 187 ? -42.247 -2.119 52.589 1.00 87.12 187 ASN A CA 1
ATOM 1507 C C . ASN A 1 187 ? -42.022 -2.945 51.317 1.00 87.12 187 ASN A C 1
ATOM 1509 O O . ASN A 1 187 ? -41.813 -4.154 51.399 1.00 87.12 187 ASN A O 1
ATOM 1513 N N . ARG A 1 188 ? -41.958 -2.277 50.161 1.00 86.44 188 ARG A N 1
ATOM 1514 C CA . ARG A 1 188 ? -41.711 -2.905 48.859 1.00 86.44 188 ARG A CA 1
ATOM 1515 C C . ARG A 1 188 ? -40.316 -3.537 48.790 1.00 86.44 188 ARG A C 1
ATOM 1517 O O . ARG A 1 188 ? -40.182 -4.652 48.296 1.00 86.44 188 ARG A O 1
ATOM 1524 N N . VAL A 1 189 ? -39.299 -2.886 49.360 1.00 87.62 189 VAL A N 1
ATOM 1525 C CA . VAL A 1 189 ? -37.940 -3.437 49.517 1.00 87.62 189 VAL A CA 1
ATOM 1526 C C . VAL A 1 189 ? -37.956 -4.712 50.361 1.00 87.62 189 VAL A C 1
ATOM 1528 O O . VAL A 1 189 ? -37.325 -5.694 49.976 1.00 87.62 189 VAL A O 1
ATOM 1531 N N . LYS A 1 190 ? -38.684 -4.741 51.487 1.00 87.94 190 LYS A N 1
ATOM 1532 C CA . LYS A 1 190 ? -38.772 -5.939 52.347 1.00 87.94 190 LYS A CA 1
ATOM 1533 C C . LYS A 1 190 ? -39.443 -7.109 51.631 1.00 87.94 190 LYS A C 1
ATOM 1535 O O . LYS A 1 190 ? -38.938 -8.227 51.697 1.00 87.94 190 LYS A O 1
ATOM 1540 N N . GLU A 1 191 ? -40.551 -6.849 50.944 1.00 88.44 191 GLU A N 1
ATOM 1541 C CA . GLU A 1 191 ? -41.277 -7.865 50.175 1.00 88.44 191 GLU A CA 1
ATOM 1542 C C . GLU A 1 191 ? -40.410 -8.430 49.044 1.00 88.44 191 GLU A C 1
ATOM 1544 O O . GLU A 1 191 ? -40.228 -9.644 48.949 1.00 88.44 191 GLU A O 1
ATOM 1549 N N . LEU A 1 192 ? -39.800 -7.560 48.233 1.00 88.38 192 LEU A N 1
ATOM 1550 C CA . LEU A 1 192 ? -38.955 -7.976 47.112 1.00 88.38 192 LEU A CA 1
ATOM 1551 C C . LEU A 1 192 ? -37.671 -8.674 47.568 1.00 88.38 192 LEU A C 1
ATOM 1553 O O . LEU A 1 192 ? -37.235 -9.608 46.904 1.00 88.38 192 LEU A O 1
ATOM 1557 N N . THR A 1 193 ? -37.100 -8.298 48.715 1.00 89.06 193 THR A N 1
ATOM 1558 C CA . THR A 1 193 ? -35.949 -9.006 49.305 1.00 89.06 193 THR A CA 1
ATOM 1559 C C . THR A 1 193 ? -36.272 -10.477 49.577 1.00 89.06 193 THR A C 1
ATOM 1561 O O . THR A 1 193 ? -35.468 -11.352 49.255 1.00 89.06 193 THR A O 1
ATOM 1564 N N . LEU A 1 194 ? -37.459 -10.778 50.116 1.00 87.19 194 LEU A N 1
ATOM 1565 C CA . LEU A 1 194 ? -37.883 -12.165 50.350 1.00 87.19 194 LEU A CA 1
ATOM 1566 C C . LEU A 1 194 ? -38.055 -12.932 49.034 1.00 87.19 194 LEU A C 1
ATOM 1568 O O . LEU A 1 194 ? -37.610 -14.076 48.929 1.00 87.19 194 LEU A O 1
ATOM 1572 N N . VAL A 1 195 ? -38.646 -12.289 48.022 1.00 86.75 195 VAL A N 1
ATOM 1573 C CA . VAL A 1 195 ? -38.827 -12.884 46.689 1.00 86.75 195 VAL A CA 1
ATOM 1574 C C . VAL A 1 195 ? -37.476 -13.168 46.028 1.00 86.75 195 VAL A C 1
ATOM 1576 O O . VAL A 1 195 ? -37.263 -14.274 45.539 1.00 86.75 195 VAL A O 1
ATOM 1579 N N . VAL A 1 196 ? -36.539 -12.214 46.062 1.00 87.38 196 VAL A N 1
ATOM 1580 C CA . VAL A 1 196 ? -35.196 -12.358 45.476 1.00 87.38 196 VAL A CA 1
ATOM 1581 C C . VAL A 1 196 ? -34.397 -13.464 46.167 1.00 87.38 196 VAL A C 1
ATOM 1583 O O . VAL A 1 196 ? -33.769 -14.284 45.493 1.00 87.38 196 VAL A O 1
ATOM 1586 N N . HIS A 1 197 ? -34.464 -13.563 47.498 1.00 85.44 197 HIS A N 1
ATOM 1587 C CA . HIS A 1 197 ? -33.829 -14.669 48.216 1.00 85.44 197 HIS A CA 1
ATOM 1588 C C . HIS A 1 197 ? -34.390 -16.037 47.810 1.00 85.44 197 HIS A C 1
ATOM 1590 O O . HIS A 1 197 ? -33.617 -16.998 47.735 1.00 85.44 197 HIS A O 1
ATOM 1596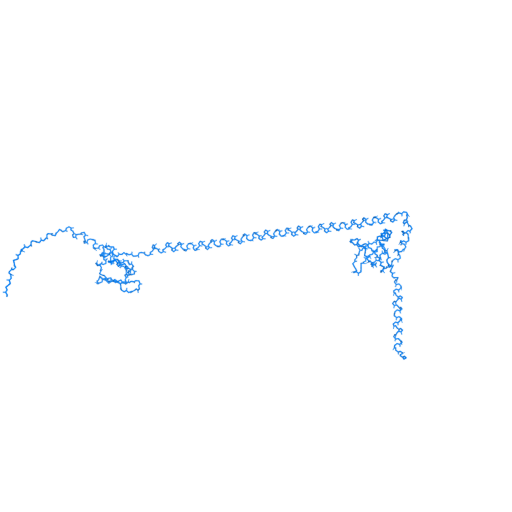 N N . GLY A 1 198 ? -35.686 -16.113 47.497 1.00 84.31 198 GLY A N 1
ATOM 1597 C CA . GLY A 1 198 ? -36.363 -17.321 47.023 1.00 84.31 198 GLY A CA 1
ATOM 1598 C C . GLY A 1 198 ? -36.102 -17.695 45.559 1.00 84.31 198 GLY A C 1
ATOM 1599 O O . GLY A 1 198 ? -36.528 -18.767 45.142 1.00 84.31 198 GLY A O 1
ATOM 1600 N N . LEU A 1 199 ? -35.401 -16.867 44.771 1.00 86.31 199 LEU A N 1
ATOM 1601 C CA . LEU A 1 199 ? -35.131 -17.173 43.360 1.00 86.31 199 LEU A CA 1
ATOM 1602 C C . LEU A 1 199 ? -34.201 -18.380 43.212 1.00 86.31 199 LEU A C 1
ATOM 1604 O O . LEU A 1 199 ? -33.105 -18.410 43.789 1.00 86.31 199 LEU A O 1
ATOM 1608 N N . ASN A 1 200 ? -34.607 -19.338 42.384 1.00 84.38 200 ASN A N 1
ATOM 1609 C CA . ASN A 1 200 ? -33.835 -20.537 42.084 1.00 84.38 200 ASN A CA 1
ATOM 1610 C C . ASN A 1 200 ? -33.099 -20.422 40.747 1.00 84.38 200 ASN A C 1
ATOM 1612 O O . ASN A 1 200 ? -33.458 -19.634 39.871 1.00 84.38 200 ASN A O 1
ATOM 1616 N N . ILE A 1 201 ? -32.047 -21.228 40.580 1.00 86.19 201 ILE A N 1
ATOM 1617 C CA . ILE A 1 201 ? -31.336 -21.330 39.300 1.00 86.19 201 ILE A CA 1
ATOM 1618 C C . ILE A 1 201 ? -32.351 -21.697 38.211 1.00 86.19 201 ILE A C 1
ATOM 1620 O O . ILE A 1 201 ? -33.134 -22.630 38.367 1.00 86.19 201 ILE A O 1
ATOM 1624 N N . GLY A 1 202 ? -32.333 -20.953 37.109 1.00 83.75 202 GLY A N 1
ATOM 1625 C CA . GLY A 1 202 ? -33.301 -21.075 36.027 1.00 83.75 202 GLY A CA 1
ATOM 1626 C C . GLY A 1 202 ? -34.480 -20.103 36.082 1.00 83.75 202 GLY A C 1
ATOM 1627 O O . GLY A 1 202 ? -35.293 -20.150 35.166 1.00 83.75 202 GLY A O 1
ATOM 1628 N N . ALA A 1 203 ? -34.552 -19.222 37.086 1.00 87.88 203 ALA A N 1
ATOM 1629 C CA . ALA A 1 203 ? -35.487 -18.097 37.118 1.00 87.88 203 ALA A CA 1
ATOM 1630 C C . ALA A 1 203 ? -35.321 -17.171 35.902 1.00 87.88 203 ALA A C 1
ATOM 1632 O O . ALA A 1 203 ? -34.192 -16.929 35.475 1.00 87.88 203 ALA A O 1
ATOM 1633 N N . TRP A 1 204 ? -36.420 -16.619 35.392 1.00 88.50 204 TRP A N 1
ATOM 1634 C CA . TRP A 1 204 ? -36.438 -15.658 34.288 1.00 88.50 204 TRP A CA 1
ATOM 1635 C C . TRP A 1 204 ? -36.815 -14.262 34.782 1.00 88.50 204 TRP A C 1
ATOM 1637 O O . TRP A 1 204 ? -37.814 -14.078 35.485 1.00 88.50 204 TRP A O 1
ATOM 1647 N N . LEU A 1 205 ? -36.002 -13.270 34.427 1.00 91.31 205 LEU A N 1
ATOM 1648 C CA . LEU A 1 205 ? -36.188 -11.866 34.783 1.00 91.31 205 LEU A CA 1
ATOM 1649 C C . LEU A 1 205 ? -35.878 -10.980 33.578 1.00 91.31 205 LEU A C 1
ATOM 1651 O O . LEU A 1 205 ? -34.953 -11.270 32.825 1.00 91.31 205 LEU A O 1
ATOM 1655 N N . LYS A 1 206 ? -36.577 -9.855 33.435 1.00 91.44 206 LYS A N 1
ATOM 1656 C CA . LYS A 1 206 ? -36.135 -8.777 32.549 1.00 91.44 206 LYS A CA 1
ATOM 1657 C C . LYS A 1 206 ? -35.123 -7.916 33.278 1.00 91.44 206 LYS A C 1
ATOM 1659 O O . LYS A 1 206 ? -35.454 -7.325 34.308 1.00 91.44 206 LYS A O 1
ATOM 1664 N N . LEU A 1 207 ? -33.914 -7.851 32.742 1.00 90.25 207 LEU A N 1
ATOM 1665 C CA . LEU A 1 207 ? -32.824 -7.047 33.283 1.00 90.25 207 LEU A CA 1
ATOM 1666 C C . LEU A 1 207 ? -32.245 -6.148 32.194 1.00 90.25 207 LEU A C 1
ATOM 1668 O O . LEU A 1 207 ? -32.300 -6.500 31.014 1.00 90.25 207 LEU A O 1
ATOM 1672 N N . PRO A 1 208 ? -31.687 -4.989 32.567 1.00 87.19 208 PRO A N 1
ATOM 1673 C CA . PRO A 1 208 ? -31.009 -4.141 31.611 1.00 87.19 208 PRO A CA 1
ATOM 1674 C C . PRO A 1 208 ? -29.735 -4.824 31.105 1.00 87.19 208 PRO A C 1
ATOM 1676 O O . PRO A 1 208 ? -28.859 -5.193 31.888 1.00 87.19 208 PRO A O 1
ATOM 1679 N N . SER A 1 209 ? -29.636 -4.943 29.787 1.00 82.88 209 SER A N 1
ATOM 1680 C CA . SER A 1 209 ? -28.465 -5.409 29.057 1.00 82.88 209 SER A CA 1
ATOM 1681 C C . SER A 1 209 ? -27.291 -4.437 29.188 1.00 82.88 209 SER A C 1
ATOM 1683 O O . SER A 1 209 ? -27.443 -3.311 29.676 1.00 82.88 209 SER A O 1
ATOM 1685 N N . ASN A 1 210 ? -26.118 -4.845 28.703 1.00 75.75 210 ASN A N 1
ATOM 1686 C CA . ASN A 1 210 ? -24.936 -3.979 28.640 1.00 75.75 210 ASN A CA 1
ATOM 1687 C C . ASN A 1 210 ? -25.178 -2.724 27.781 1.00 75.75 210 ASN A C 1
ATOM 1689 O O . ASN A 1 210 ? -24.523 -1.716 27.998 1.00 75.75 210 ASN A O 1
ATOM 1693 N N . GLU A 1 211 ? -26.149 -2.767 26.866 1.00 71.75 211 GLU A N 1
ATOM 1694 C CA . GLU A 1 211 ? -26.593 -1.633 26.039 1.00 71.75 211 GLU A CA 1
ATOM 1695 C C . GLU A 1 211 ? -27.756 -0.839 26.668 1.00 71.75 211 GLU A C 1
ATOM 1697 O O . GLU A 1 211 ? -28.295 0.090 26.071 1.00 71.75 211 GLU A O 1
ATOM 1702 N N . GLY A 1 212 ? -28.191 -1.216 27.873 1.00 73.06 212 GLY A N 1
ATOM 1703 C CA . GLY A 1 212 ? -29.261 -0.543 28.608 1.00 73.06 212 GLY A CA 1
ATOM 1704 C C . GLY A 1 212 ? -30.692 -0.933 28.232 1.00 73.06 212 GLY A C 1
ATOM 1705 O O . GLY A 1 212 ? -31.630 -0.417 28.836 1.00 73.06 212 GLY A O 1
ATOM 1706 N N . VAL A 1 213 ? -30.876 -1.861 27.294 1.00 82.94 213 VAL A N 1
ATOM 1707 C CA . VAL A 1 213 ? -32.192 -2.386 26.896 1.00 82.94 213 VAL A CA 1
ATOM 1708 C C . VAL A 1 213 ? -32.645 -3.488 27.857 1.00 82.94 213 VAL A C 1
ATOM 1710 O O . VAL A 1 213 ? -31.842 -4.325 28.250 1.00 82.94 213 VAL A O 1
ATOM 1713 N N . LEU A 1 214 ? -33.926 -3.512 28.237 1.00 86.00 214 LEU A N 1
ATOM 1714 C CA . LEU A 1 214 ? -34.498 -4.600 29.039 1.00 86.00 214 LEU A CA 1
ATOM 1715 C C . LEU A 1 214 ? -34.581 -5.890 28.212 1.00 86.00 214 LEU A C 1
ATOM 1717 O O . LEU A 1 214 ? -35.379 -5.977 27.279 1.00 86.00 214 L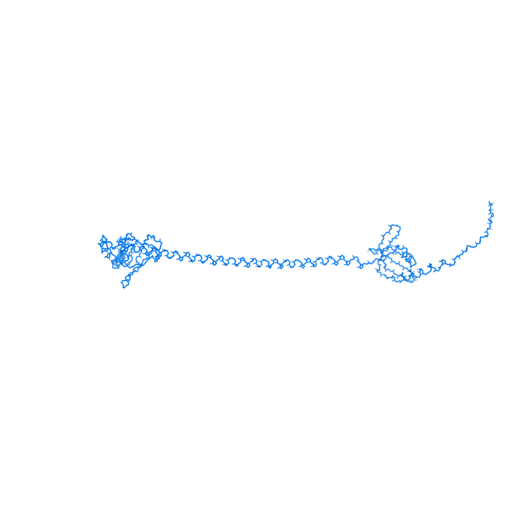EU A O 1
ATOM 1721 N N . GLU A 1 215 ? -33.794 -6.893 28.587 1.00 88.19 215 GLU A N 1
ATOM 1722 C CA . GLU A 1 215 ? -33.756 -8.209 27.948 1.00 88.19 215 GLU A CA 1
ATOM 1723 C C . GLU A 1 215 ? -34.211 -9.311 28.908 1.00 88.19 215 GLU A C 1
ATOM 1725 O O . GLU A 1 215 ? -33.966 -9.250 30.115 1.00 88.19 215 GLU A O 1
ATOM 1730 N N . GLU A 1 216 ? -34.857 -10.345 28.366 1.00 89.56 216 GLU A N 1
ATOM 1731 C CA . GLU A 1 216 ? -35.222 -11.546 29.120 1.00 89.56 216 GLU A CA 1
ATOM 1732 C C . GLU A 1 216 ? -33.972 -12.377 29.424 1.00 89.56 216 GLU A C 1
ATOM 1734 O O . GLU A 1 216 ? -33.277 -12.877 28.534 1.00 89.56 216 GLU A O 1
ATOM 1739 N N . CYS A 1 217 ? -33.690 -12.518 30.713 1.00 90.31 217 CYS A N 1
ATOM 1740 C CA . CYS A 1 217 ? -32.485 -13.129 31.234 1.00 90.31 217 CYS A CA 1
ATOM 1741 C C . CYS A 1 217 ? -32.823 -14.287 32.170 1.00 90.31 217 CYS A C 1
ATOM 1743 O O . CYS A 1 217 ? -33.687 -14.178 33.040 1.00 90.31 217 CYS A O 1
ATOM 1745 N N . LYS A 1 218 ? -32.070 -15.377 32.049 1.00 90.69 218 LYS A N 1
ATOM 1746 C CA . LYS A 1 218 ? -32.147 -16.544 32.922 1.00 90.69 218 LYS A CA 1
ATOM 1747 C C . LYS A 1 218 ? -31.068 -16.478 34.003 1.00 90.69 218 LYS A C 1
ATOM 1749 O O . LYS A 1 218 ? -29.899 -16.218 33.709 1.00 90.69 218 LYS A O 1
ATOM 1754 N N . LEU A 1 219 ? -31.427 -16.764 35.252 1.00 90.81 219 LEU A N 1
ATOM 1755 C CA . LEU A 1 219 ? -30.483 -16.914 36.359 1.00 90.81 219 LEU A CA 1
ATOM 1756 C C . LEU A 1 219 ? -29.666 -18.198 36.162 1.00 90.81 219 LEU A C 1
ATOM 1758 O O . LEU A 1 219 ? -30.169 -19.301 36.380 1.00 90.81 219 LEU A O 1
ATOM 1762 N N . ALA A 1 220 ? -28.408 -18.062 35.747 1.00 88.62 220 ALA A N 1
ATOM 1763 C CA . ALA A 1 220 ? -27.531 -19.198 35.465 1.00 88.62 220 ALA A CA 1
ATOM 1764 C C . ALA A 1 220 ? -26.782 -19.679 36.710 1.00 88.62 220 ALA A C 1
ATOM 1766 O O . ALA A 1 220 ? -26.624 -20.880 36.921 1.00 88.62 220 ALA A O 1
ATOM 1767 N N . VAL A 1 221 ? -26.310 -18.742 37.537 1.00 88.94 221 VAL A N 1
ATOM 1768 C CA . VAL A 1 221 ? -25.493 -19.053 38.714 1.00 88.94 221 VAL A CA 1
ATOM 1769 C C . VAL A 1 221 ? -25.949 -18.210 39.893 1.00 88.94 221 VAL A C 1
ATOM 1771 O O . VAL A 1 221 ? -26.034 -16.988 39.787 1.00 88.94 221 VAL A O 1
ATOM 1774 N N . LYS A 1 222 ? -26.179 -18.865 41.034 1.00 88.88 222 LYS A N 1
ATOM 1775 C CA . LYS A 1 222 ? -26.426 -18.228 42.330 1.00 88.88 222 LYS A CA 1
ATOM 1776 C C . LYS A 1 222 ? -25.361 -18.689 43.320 1.00 88.88 222 LYS A C 1
ATOM 1778 O O . LYS A 1 222 ? -25.311 -19.859 43.693 1.00 88.88 222 LYS A O 1
ATOM 1783 N N . LEU A 1 223 ? -24.498 -17.772 43.736 1.00 88.50 223 LEU A N 1
ATOM 1784 C CA . LEU A 1 223 ? -23.431 -18.005 44.708 1.00 88.50 223 LEU A CA 1
ATOM 1785 C C . LEU A 1 223 ? -23.855 -17.426 46.057 1.00 88.50 223 LEU A C 1
ATOM 1787 O O . LEU A 1 223 ? -23.645 -16.245 46.321 1.00 88.50 223 LEU A O 1
ATOM 1791 N N . ALA A 1 224 ? -24.425 -18.266 46.922 1.00 84.62 224 ALA A N 1
ATOM 1792 C CA . ALA A 1 224 ? -24.910 -17.840 48.238 1.00 84.62 224 ALA A CA 1
ATOM 1793 C C . ALA A 1 224 ? -23.795 -17.285 49.147 1.00 84.62 224 ALA A C 1
ATOM 1795 O O . ALA A 1 224 ? -24.021 -16.340 49.889 1.00 84.62 224 ALA A O 1
ATOM 1796 N N . ALA A 1 225 ? -22.578 -17.837 49.066 1.00 84.88 225 ALA A N 1
ATOM 1797 C CA . ALA A 1 225 ? -21.456 -17.425 49.914 1.00 84.88 225 ALA A CA 1
ATOM 1798 C C . ALA A 1 225 ? -20.913 -16.018 49.597 1.00 84.88 225 ALA A C 1
ATOM 1800 O O . ALA A 1 225 ? -20.355 -15.374 50.478 1.00 84.88 225 ALA A O 1
ATOM 1801 N N . ALA A 1 226 ? -21.053 -15.558 48.349 1.00 85.06 226 ALA A N 1
ATOM 1802 C CA . ALA A 1 226 ? -20.539 -14.269 47.878 1.00 85.06 226 ALA A CA 1
ATOM 1803 C C . ALA A 1 226 ? -21.657 -13.264 47.542 1.00 85.06 226 ALA A C 1
ATOM 1805 O O . ALA A 1 226 ? -21.365 -12.224 46.966 1.00 85.06 226 ALA A O 1
ATOM 1806 N N . ASP A 1 227 ? -22.913 -13.610 47.849 1.00 89.38 227 ASP A N 1
ATOM 1807 C CA . ASP A 1 227 ? -24.129 -12.887 47.453 1.00 89.38 227 ASP A CA 1
ATOM 1808 C C . ASP A 1 227 ? -24.106 -12.414 45.990 1.00 89.38 227 ASP A C 1
ATOM 1810 O O . ASP A 1 227 ? -24.204 -11.230 45.686 1.00 89.38 227 ASP A O 1
ATOM 1814 N N . LYS A 1 228 ? -23.897 -13.355 45.063 1.00 91.19 228 LYS A N 1
ATOM 1815 C CA . LYS A 1 228 ? -23.666 -13.042 43.648 1.00 91.19 228 LYS A CA 1
ATOM 1816 C C . LYS A 1 228 ? -24.565 -13.868 42.740 1.00 91.19 228 LYS A C 1
ATOM 1818 O O . LYS A 1 228 ? -24.555 -15.100 42.796 1.00 91.19 228 LYS A O 1
ATOM 1823 N N . MET A 1 229 ? -25.313 -13.186 41.879 1.00 90.94 229 MET A N 1
ATOM 1824 C CA . MET A 1 229 ? -26.212 -13.771 40.886 1.00 90.94 229 MET A CA 1
ATOM 1825 C C . MET A 1 229 ? -25.757 -13.383 39.480 1.00 90.94 229 MET A C 1
ATOM 1827 O O . MET A 1 229 ? -25.544 -12.206 39.190 1.00 90.94 229 MET A O 1
ATOM 1831 N N . ILE A 1 230 ? -25.582 -14.380 38.613 1.00 91.25 230 ILE A N 1
ATOM 1832 C CA . ILE A 1 230 ? -25.156 -14.188 37.222 1.00 91.25 230 ILE A CA 1
ATOM 1833 C C . ILE A 1 230 ? -26.316 -14.536 36.301 1.00 91.25 230 ILE A C 1
ATOM 1835 O O . ILE A 1 230 ? -26.844 -15.652 36.345 1.00 91.25 230 ILE A O 1
ATOM 1839 N N . PHE A 1 231 ? -26.656 -13.587 35.436 1.00 92.00 231 PHE A N 1
ATOM 1840 C CA . PHE A 1 231 ? -27.751 -13.701 34.487 1.00 92.00 231 PHE A CA 1
ATOM 1841 C C . PHE A 1 231 ? -27.213 -13.817 33.064 1.00 92.00 231 PHE A C 1
ATOM 1843 O O . PHE A 1 231 ? -26.268 -13.117 32.685 1.00 92.00 231 PHE A O 1
ATOM 1850 N N . VAL A 1 232 ? -27.816 -14.711 32.286 1.00 91.38 232 VAL A N 1
ATOM 1851 C CA . VAL A 1 232 ? -27.485 -14.946 30.875 1.00 91.38 232 VAL A CA 1
ATOM 1852 C C . VAL A 1 232 ? -28.715 -14.722 30.006 1.00 91.38 232 VAL A C 1
ATOM 1854 O O . VAL A 1 232 ? -29.833 -14.941 30.469 1.00 91.38 232 VAL A O 1
ATOM 1857 N N . ASN A 1 233 ? -28.537 -14.309 28.755 1.00 89.00 233 ASN A N 1
ATOM 1858 C CA . ASN A 1 233 ? -29.651 -14.216 27.810 1.00 89.00 233 ASN A CA 1
ATOM 1859 C C . ASN A 1 233 ? -30.032 -15.595 27.237 1.00 89.00 233 ASN A C 1
ATOM 1861 O O . ASN A 1 233 ? -29.393 -16.612 27.521 1.00 89.00 233 ASN A O 1
ATOM 1865 N N . GLY A 1 234 ? -31.048 -15.629 26.368 1.00 80.12 234 GLY A N 1
ATOM 1866 C CA . GLY A 1 234 ? -31.472 -16.844 25.657 1.00 80.12 234 GLY A CA 1
ATOM 1867 C C . GLY A 1 234 ? -30.401 -17.489 24.759 1.00 80.12 234 GLY A C 1
ATOM 1868 O O . GLY A 1 234 ? -30.577 -18.627 24.335 1.00 80.12 234 GLY A O 1
ATOM 1869 N N . THR A 1 235 ? -29.288 -16.797 24.496 1.00 81.50 235 THR A N 1
ATOM 1870 C CA . THR A 1 235 ? -28.113 -17.306 23.761 1.00 81.50 235 THR A CA 1
ATOM 1871 C C . THR A 1 235 ? -26.936 -17.677 24.677 1.00 81.50 235 THR A C 1
ATOM 1873 O O . THR A 1 235 ? -25.825 -17.861 24.193 1.00 81.50 235 THR A O 1
ATOM 1876 N N . GLU A 1 236 ? -27.165 -17.777 25.992 1.00 80.31 236 GLU A N 1
ATOM 1877 C CA . GLU A 1 236 ? -26.169 -18.108 27.030 1.00 80.31 236 GLU A CA 1
ATOM 1878 C C . GLU A 1 236 ? -25.031 -17.080 27.208 1.00 80.31 236 GLU A C 1
ATOM 1880 O O . GLU A 1 236 ? -24.030 -17.350 27.875 1.00 80.31 236 GLU A O 1
ATOM 1885 N N . VAL A 1 237 ? -25.190 -15.859 26.687 1.00 86.44 237 VAL A N 1
ATOM 1886 C CA . VAL A 1 237 ? -24.236 -14.758 26.896 1.00 86.44 237 VAL A CA 1
ATOM 1887 C C . VAL A 1 237 ? -24.521 -14.076 28.234 1.00 86.44 237 VAL A C 1
ATOM 1889 O O . VAL A 1 237 ? -25.673 -13.770 28.539 1.00 86.44 237 VAL A O 1
ATOM 1892 N N . LYS A 1 238 ? -23.478 -13.817 29.040 1.00 89.56 238 LYS A N 1
ATOM 1893 C CA . LYS A 1 238 ? -23.595 -13.102 30.325 1.00 89.56 238 LYS A CA 1
ATOM 1894 C C . LYS A 1 238 ? -24.099 -11.676 30.091 1.00 89.56 238 LYS A C 1
ATOM 1896 O O . LYS A 1 238 ? -23.374 -10.852 29.540 1.00 89.56 238 LYS A O 1
ATOM 1901 N N . ILE A 1 239 ? -25.297 -11.389 30.591 1.00 86.75 239 ILE A N 1
ATOM 1902 C CA . ILE A 1 239 ? -25.911 -10.059 30.551 1.00 86.75 239 ILE A CA 1
ATOM 1903 C C . ILE A 1 239 ? -25.431 -9.205 31.715 1.00 86.75 239 ILE A C 1
ATOM 1905 O O . ILE A 1 239 ? -25.077 -8.045 31.543 1.00 86.75 239 ILE A O 1
ATOM 1909 N N . GLY A 1 240 ? -25.368 -9.785 32.911 1.00 85.56 240 GLY A N 1
ATOM 1910 C CA . GLY A 1 240 ? -25.055 -9.007 34.095 1.00 85.56 240 GLY A CA 1
ATOM 1911 C C . GLY A 1 240 ? -24.756 -9.856 35.311 1.00 85.56 240 GLY A C 1
ATOM 1912 O O . GLY A 1 240 ? -24.982 -11.067 35.356 1.00 85.56 240 GLY A O 1
ATOM 1913 N N . GLU A 1 241 ? -24.197 -9.184 36.303 1.00 91.00 241 GLU A N 1
ATOM 1914 C CA . GLU A 1 241 ? -23.903 -9.732 37.611 1.00 91.00 241 GLU A CA 1
ATOM 1915 C C . GLU A 1 241 ? -24.390 -8.737 38.651 1.00 91.00 241 GLU A C 1
ATOM 1917 O O . GLU A 1 241 ? -24.019 -7.564 38.588 1.00 91.00 241 GLU A O 1
ATOM 1922 N N . TYR A 1 242 ? -25.222 -9.220 39.567 1.00 90.94 242 TYR A N 1
ATOM 1923 C CA . TYR A 1 242 ? -25.867 -8.408 40.590 1.00 90.94 242 TYR A CA 1
ATOM 1924 C C . TYR A 1 242 ? -25.837 -9.153 41.924 1.00 90.94 242 TYR A C 1
ATOM 1926 O O . TYR A 1 242 ? -25.898 -10.387 41.954 1.00 90.94 242 TYR A O 1
ATOM 1934 N N . ASN A 1 243 ? -25.758 -8.411 43.024 1.00 92.12 243 ASN A N 1
ATOM 1935 C CA . ASN A 1 243 ? -26.010 -8.951 44.359 1.00 92.12 243 ASN A CA 1
ATOM 1936 C C . ASN A 1 243 ? -27.506 -8.852 44.725 1.00 92.12 243 ASN A C 1
ATOM 1938 O O . ASN A 1 243 ? -28.308 -8.315 43.950 1.00 92.12 243 ASN A O 1
ATOM 1942 N N . THR A 1 244 ? -27.906 -9.392 45.881 1.00 89.06 244 THR A N 1
ATOM 1943 C CA . THR A 1 244 ? -29.322 -9.382 46.292 1.00 89.06 244 THR A CA 1
ATOM 1944 C C . THR A 1 244 ? -29.835 -7.954 46.472 1.00 89.06 244 THR A C 1
ATOM 1946 O O . THR A 1 244 ? -30.914 -7.620 45.984 1.00 89.06 244 THR A O 1
ATOM 1949 N N . GLU A 1 245 ? -29.043 -7.083 47.095 1.00 89.62 245 GLU A N 1
ATOM 1950 C CA . GLU A 1 245 ? -29.416 -5.687 47.340 1.00 89.62 245 GLU A CA 1
ATOM 1951 C C . GLU A 1 245 ? -29.624 -4.900 46.033 1.00 89.62 245 GLU A C 1
ATOM 1953 O O . GLU A 1 245 ? -30.656 -4.260 45.848 1.00 89.62 245 GLU A O 1
ATOM 1958 N N . GLN A 1 246 ? -28.685 -5.003 45.095 1.00 89.81 246 GLN A N 1
ATOM 1959 C CA . GLN A 1 246 ? -28.701 -4.355 43.783 1.00 89.81 246 GLN A CA 1
ATOM 1960 C C . G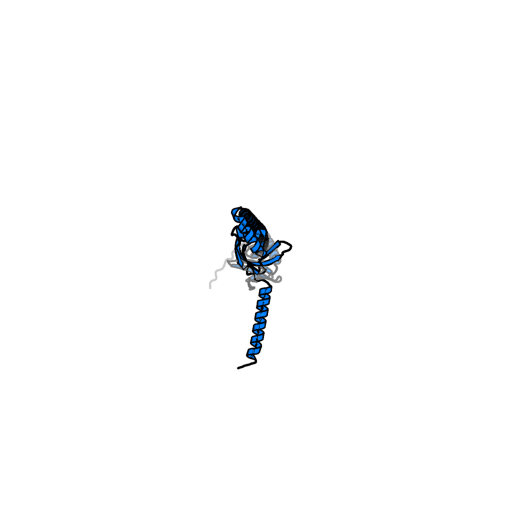LN A 1 246 ? -29.889 -4.829 42.947 1.00 89.81 246 GLN A C 1
ATOM 1962 O O . GLN A 1 246 ? -30.553 -4.019 42.304 1.00 89.81 246 GLN A O 1
ATOM 1967 N N . LEU A 1 247 ? -30.197 -6.130 42.971 1.00 90.12 247 LEU A N 1
ATOM 1968 C CA . LEU A 1 247 ? -31.349 -6.658 42.245 1.00 90.12 247 LEU A CA 1
ATOM 1969 C C . LEU A 1 247 ? -32.669 -6.136 42.831 1.00 90.12 247 LEU A C 1
ATOM 1971 O O . LEU A 1 247 ? -33.558 -5.739 42.080 1.00 90.12 247 LEU A O 1
ATOM 1975 N N . VAL A 1 248 ? -32.789 -6.078 44.160 1.00 91.06 248 VAL A N 1
ATOM 1976 C CA . VAL A 1 248 ? -33.963 -5.493 44.829 1.00 91.06 248 VAL A CA 1
ATOM 1977 C C . VAL A 1 248 ? -34.094 -4.006 44.502 1.00 91.06 248 VAL A C 1
ATOM 1979 O O . VAL A 1 248 ? -35.195 -3.552 44.197 1.00 91.06 248 VAL A O 1
ATOM 1982 N N . GLN A 1 249 ? -32.989 -3.258 44.507 1.00 90.06 249 GLN A N 1
ATOM 1983 C CA . GLN A 1 249 ? -32.977 -1.841 44.136 1.00 90.06 249 GLN A CA 1
ATOM 1984 C C . GLN A 1 249 ? -33.514 -1.632 42.712 1.00 90.06 249 GLN A C 1
ATOM 1986 O O . GLN A 1 249 ? -34.406 -0.807 42.513 1.00 90.06 249 GLN A O 1
ATOM 1991 N N . LEU A 1 250 ? -33.054 -2.430 41.741 1.00 88.88 250 LEU A N 1
ATOM 1992 C CA . LEU A 1 250 ? -33.536 -2.369 40.354 1.00 88.88 250 LEU A CA 1
ATOM 1993 C C . LEU A 1 250 ? -35.030 -2.717 40.232 1.00 88.88 250 LEU A C 1
ATOM 1995 O O . LEU A 1 250 ? -35.764 -2.050 39.503 1.00 88.88 250 LEU A O 1
ATOM 1999 N N . LEU A 1 251 ? -35.508 -3.718 40.978 1.00 89.69 251 LEU A N 1
ATOM 2000 C CA . LEU A 1 251 ? -36.924 -4.117 40.995 1.00 89.69 251 LEU A CA 1
ATOM 2001 C C . LEU A 1 251 ? -37.834 -3.042 41.606 1.00 89.69 251 LEU A C 1
ATOM 2003 O O . LEU A 1 251 ? -38.969 -2.850 41.162 1.00 89.69 251 LEU A O 1
ATOM 2007 N N . VAL A 1 252 ? -37.352 -2.332 42.628 1.00 90.12 252 VAL A N 1
ATOM 2008 C CA . VAL A 1 252 ? -38.089 -1.220 43.245 1.00 90.12 252 VAL A CA 1
ATOM 2009 C C . VAL A 1 252 ? -38.159 -0.027 42.300 1.00 90.12 252 VAL A C 1
ATOM 2011 O O . VAL A 1 252 ? -39.231 0.556 42.154 1.00 90.12 252 VAL A O 1
ATOM 2014 N N . ALA A 1 253 ? -37.055 0.281 41.617 1.00 86.38 253 ALA A N 1
ATOM 2015 C CA . ALA A 1 253 ? -36.978 1.357 40.633 1.00 86.38 253 ALA A CA 1
ATOM 2016 C C . ALA A 1 253 ? -37.786 1.091 39.348 1.00 86.38 253 ALA A C 1
ATOM 2018 O O . ALA A 1 253 ? -37.945 1.991 38.527 1.00 86.38 253 ALA A O 1
ATOM 2019 N N . GLY A 1 254 ? -38.310 -0.128 39.167 1.00 84.06 254 GLY A N 1
ATOM 2020 C CA . GLY A 1 254 ? -39.024 -0.534 37.953 1.00 84.06 254 GLY A CA 1
ATOM 2021 C C . GLY A 1 254 ? -38.100 -0.784 36.759 1.00 84.06 254 GLY A C 1
ATOM 2022 O O . GLY A 1 254 ? -38.569 -0.889 35.630 1.00 84.06 254 GLY A O 1
ATOM 2023 N N . GLU A 1 255 ? -36.795 -0.891 37.007 1.00 84.56 255 GLU A N 1
ATOM 2024 C CA . GLU A 1 255 ? -35.766 -1.166 36.001 1.00 84.56 255 GLU A CA 1
ATOM 2025 C C . GLU A 1 255 ? -35.450 -2.665 35.877 1.00 84.56 255 GLU A C 1
ATOM 2027 O O . GLU A 1 255 ? -34.575 -3.058 35.111 1.00 84.56 255 GLU A O 1
ATOM 2032 N N . ALA A 1 256 ? -36.161 -3.512 36.622 1.00 87.25 256 ALA A N 1
ATOM 2033 C CA . ALA A 1 256 ? -36.152 -4.961 36.490 1.00 87.25 256 ALA A CA 1
ATOM 2034 C C . ALA A 1 256 ? -37.564 -5.522 36.716 1.00 87.25 256 ALA A C 1
ATOM 2036 O O . ALA A 1 256 ? -38.365 -4.933 37.446 1.00 87.25 256 ALA A O 1
ATOM 2037 N N . GLU A 1 257 ? -37.864 -6.680 36.126 1.00 88.25 257 GLU A N 1
ATOM 2038 C CA . GLU A 1 257 ? -39.152 -7.371 36.292 1.00 88.25 257 GLU A CA 1
ATOM 2039 C C . GLU A 1 257 ? -38.929 -8.881 36.446 1.00 88.25 257 GLU A C 1
ATOM 2041 O O . GLU A 1 257 ? -38.251 -9.496 35.626 1.00 88.25 257 GLU A O 1
ATOM 2046 N N . ILE A 1 258 ? -39.498 -9.501 37.484 1.00 87.50 258 ILE A N 1
ATOM 2047 C CA . ILE A 1 258 ? -39.451 -10.961 37.658 1.00 87.50 258 ILE A CA 1
ATOM 2048 C C . ILE A 1 258 ? -40.576 -11.579 36.826 1.00 87.50 258 ILE A C 1
ATOM 2050 O O . ILE A 1 258 ? -41.744 -11.288 37.077 1.00 87.50 258 ILE A O 1
ATOM 2054 N N . GLN A 1 259 ? -40.234 -12.444 35.869 1.00 86.38 259 GLN A N 1
ATOM 2055 C CA . GLN A 1 259 ? -41.218 -13.205 35.091 1.00 86.38 259 GLN A CA 1
ATOM 2056 C C . GLN A 1 259 ? -41.486 -14.574 35.720 1.00 86.38 259 GLN A C 1
ATOM 2058 O O . GLN A 1 259 ? -42.639 -14.956 35.905 1.00 86.38 259 GLN A O 1
ATOM 2063 N N . GLU A 1 260 ? -40.428 -15.305 36.076 1.00 81.44 260 GLU A N 1
ATOM 2064 C CA . GLU A 1 260 ? -40.527 -16.663 36.609 1.00 81.44 260 GLU A CA 1
ATOM 2065 C C . GLU A 1 260 ? -39.477 -16.882 37.704 1.00 81.44 260 GLU A C 1
ATOM 2067 O O . GLU A 1 260 ? -38.295 -16.632 37.494 1.00 81.44 260 GLU A O 1
ATOM 2072 N N . ALA A 1 261 ? -39.886 -17.372 38.878 1.00 75.00 261 ALA A N 1
ATOM 2073 C CA . ALA A 1 261 ? -38.995 -17.532 40.035 1.00 75.00 261 ALA A CA 1
ATOM 2074 C C . ALA A 1 261 ? -38.056 -18.759 39.958 1.00 75.00 261 ALA A C 1
ATOM 2076 O O . ALA A 1 261 ? -37.184 -18.931 40.815 1.00 75.00 261 ALA A O 1
ATOM 2077 N N . GLY A 1 262 ? -38.201 -19.580 38.912 1.00 64.75 262 GLY A N 1
ATOM 2078 C CA . GLY A 1 262 ? -37.471 -20.833 38.729 1.00 64.75 262 GLY A CA 1
ATOM 2079 C C . GLY A 1 262 ? -38.123 -21.999 39.475 1.00 64.75 262 GLY A C 1
ATOM 2080 O O . GLY A 1 262 ? -38.766 -21.823 40.507 1.00 64.75 262 GLY A O 1
ATOM 2081 N N . VAL A 1 263 ? -37.969 -23.205 38.932 1.00 63.28 263 VAL A N 1
ATOM 2082 C CA . VAL A 1 263 ? -38.545 -24.433 39.499 1.00 63.28 263 VAL A CA 1
ATOM 2083 C C . VAL A 1 263 ? -37.614 -24.966 40.591 1.00 63.28 263 VAL A C 1
ATOM 2085 O O . VAL A 1 263 ? -36.399 -25.025 40.385 1.00 63.28 263 VAL A O 1
ATOM 2088 N N . GLU A 1 264 ? -38.152 -25.359 41.748 1.00 58.66 264 GLU A N 1
ATOM 2089 C CA . GLU A 1 264 ? -37.350 -26.039 42.770 1.00 58.66 264 GLU A CA 1
ATOM 2090 C C . GLU A 1 264 ? -36.788 -27.357 42.218 1.00 58.66 264 GLU A C 1
ATOM 2092 O O . GLU A 1 264 ? -37.448 -28.103 41.493 1.00 58.66 264 GLU A O 1
ATOM 2097 N N . PHE A 1 265 ? -35.534 -27.660 42.560 1.00 52.88 265 PHE A N 1
ATOM 2098 C CA . PHE A 1 265 ? -34.833 -28.852 42.073 1.00 52.88 265 PHE A CA 1
ATOM 2099 C C . PHE A 1 265 ? -35.577 -30.163 42.415 1.00 52.88 265 PHE A C 1
ATOM 2101 O O . PHE A 1 265 ? -35.516 -31.132 41.655 1.00 52.88 265 PHE A O 1
ATOM 2108 N N . GLU A 1 266 ? -36.329 -30.187 43.521 1.00 53.59 266 GLU A N 1
ATOM 2109 C CA . GLU A 1 266 ? -37.171 -31.322 43.920 1.00 53.59 266 GLU A CA 1
ATOM 2110 C C . GLU A 1 266 ? -38.377 -31.534 42.990 1.00 53.59 266 GLU A C 1
ATOM 2112 O O . GLU A 1 266 ? -38.715 -32.680 42.684 1.00 53.59 266 GLU A O 1
ATOM 2117 N N . ASP A 1 267 ? -38.961 -30.463 42.447 1.00 56.31 267 ASP A N 1
ATOM 2118 C CA . ASP A 1 267 ? -40.087 -30.529 41.507 1.00 56.31 267 ASP A CA 1
ATOM 2119 C C . ASP A 1 267 ? -39.661 -31.060 40.131 1.00 56.31 267 ASP A C 1
ATOM 2121 O O . ASP A 1 267 ? -40.402 -31.806 39.480 1.00 56.31 267 ASP A O 1
ATOM 2125 N N . ILE A 1 268 ? -38.428 -30.763 39.703 1.00 54.84 268 ILE A N 1
ATOM 2126 C CA . ILE A 1 268 ? -37.852 -31.327 38.472 1.00 54.84 268 ILE A CA 1
ATOM 2127 C C . ILE A 1 268 ? -37.620 -32.836 38.638 1.00 54.84 268 ILE A C 1
ATOM 2129 O O . ILE A 1 268 ? -37.962 -33.622 37.749 1.00 54.84 268 ILE A O 1
ATOM 2133 N N . LEU A 1 269 ? -37.095 -33.273 39.788 1.00 56.66 269 LEU A N 1
ATOM 2134 C CA . LEU A 1 269 ? -36.945 -34.699 40.097 1.00 56.66 269 LEU A CA 1
ATOM 2135 C C . LEU A 1 269 ? -38.303 -35.401 40.182 1.00 56.66 269 LEU A C 1
ATOM 2137 O O . LEU A 1 269 ? -38.462 -36.483 39.615 1.00 56.66 269 LEU A O 1
ATOM 2141 N N . ALA A 1 270 ? -39.301 -34.788 40.818 1.00 59.28 270 ALA A N 1
ATOM 2142 C CA . ALA A 1 270 ? -40.654 -35.329 40.882 1.00 59.28 270 ALA A CA 1
ATOM 2143 C C . ALA A 1 270 ? -41.280 -35.477 39.484 1.00 59.28 270 ALA A C 1
ATOM 2145 O O . ALA A 1 270 ? -41.887 -36.514 39.195 1.00 59.28 270 ALA A O 1
ATOM 2146 N N . GLN A 1 271 ? -41.077 -34.510 38.583 1.00 59.66 271 GLN A N 1
ATOM 2147 C CA . GLN A 1 271 ? -41.541 -34.587 37.193 1.00 59.66 271 GLN A CA 1
ATOM 2148 C C . GLN A 1 271 ? -40.825 -35.665 36.375 1.00 59.66 271 GLN A C 1
ATOM 2150 O O . GLN A 1 271 ? -41.474 -36.401 35.632 1.00 59.66 271 GLN A O 1
ATOM 2155 N N . VAL A 1 272 ? -39.506 -35.815 36.514 1.00 58.78 272 VAL A N 1
ATOM 2156 C CA . VAL A 1 272 ? -38.758 -36.865 35.800 1.00 58.78 272 VAL A CA 1
ATOM 2157 C C . VAL A 1 272 ? -39.109 -38.252 36.348 1.00 58.78 272 VAL A C 1
ATOM 2159 O O . VAL A 1 272 ? -39.310 -39.187 35.574 1.00 58.78 272 VAL A O 1
ATOM 2162 N N . VAL A 1 273 ? -39.273 -38.397 37.666 1.00 59.22 273 VAL A N 1
ATOM 2163 C CA . VAL A 1 273 ? -39.672 -39.663 38.304 1.00 59.22 273 VAL A CA 1
ATOM 2164 C C . VAL A 1 273 ? -41.124 -40.029 37.977 1.00 59.22 273 VAL A C 1
ATOM 2166 O O . VAL A 1 273 ? -41.423 -41.210 37.783 1.00 59.22 273 VAL A O 1
ATOM 2169 N N . THR A 1 274 ? -42.032 -39.057 37.862 1.00 60.28 274 THR A N 1
ATOM 2170 C CA . THR A 1 274 ? -43.400 -39.314 37.378 1.00 60.28 274 THR A CA 1
ATOM 2171 C C . THR A 1 274 ? -43.415 -39.672 35.895 1.00 60.28 274 THR A C 1
ATOM 2173 O O . THR A 1 274 ? -44.055 -40.664 35.550 1.00 60.28 274 THR A O 1
ATOM 2176 N N . LYS A 1 275 ? -42.644 -38.992 35.034 1.00 61.59 275 LYS A N 1
ATOM 2177 C CA . LYS A 1 275 ? -42.470 -39.386 33.620 1.00 61.59 275 LYS A CA 1
ATOM 2178 C C . LYS A 1 275 ? -41.933 -40.813 33.478 1.00 61.59 275 LYS A C 1
ATOM 2180 O O . LYS A 1 275 ? -42.517 -41.607 32.751 1.00 61.59 275 LYS A O 1
ATOM 2185 N N . LEU A 1 276 ? -40.909 -41.179 34.252 1.00 61.75 276 LEU A N 1
ATOM 2186 C CA . LEU A 1 276 ? -40.349 -42.538 34.269 1.00 61.75 276 LEU A CA 1
ATOM 2187 C C . LEU A 1 276 ? -41.350 -43.588 34.772 1.00 61.75 276 LEU A C 1
ATOM 2189 O O . LEU A 1 276 ? -41.368 -44.713 34.273 1.00 61.75 276 LEU A O 1
ATOM 2193 N N . ARG A 1 277 ? -42.203 -43.253 35.751 1.00 60.25 277 ARG A N 1
ATOM 2194 C CA . ARG A 1 277 ? -43.278 -44.154 36.205 1.00 60.25 277 ARG A CA 1
ATOM 2195 C C . ARG A 1 277 ? -44.370 -44.323 35.148 1.00 60.25 277 ARG A C 1
ATOM 2197 O O . ARG A 1 277 ? -44.878 -45.431 35.009 1.00 60.25 277 ARG A O 1
ATOM 2204 N N . VAL A 1 278 ? -44.700 -43.267 34.406 1.00 59.56 278 VAL A N 1
ATOM 2205 C CA . VAL A 1 278 ? -45.688 -43.308 33.317 1.00 59.56 278 VAL A CA 1
ATOM 2206 C C . VAL A 1 278 ? -45.157 -44.096 32.118 1.00 59.56 278 VAL A C 1
ATOM 2208 O O . VAL A 1 278 ? -45.880 -44.944 31.603 1.00 59.56 278 VAL A O 1
ATOM 2211 N N . ASP A 1 279 ? -43.895 -43.911 31.724 1.00 58.94 279 ASP A N 1
ATOM 2212 C CA . ASP A 1 279 ? -43.284 -44.681 30.629 1.00 58.94 279 ASP A CA 1
ATOM 2213 C C . ASP A 1 279 ? -43.112 -46.163 30.993 1.00 58.94 279 ASP A C 1
ATOM 2215 O O . ASP A 1 279 ? -43.340 -47.048 30.166 1.00 58.94 279 ASP A O 1
ATOM 2219 N N . ARG A 1 280 ? -42.814 -46.467 32.263 1.00 56.56 280 ARG A N 1
ATOM 2220 C CA . ARG A 1 280 ? -42.778 -47.852 32.754 1.00 56.56 280 ARG A CA 1
ATOM 2221 C C . ARG A 1 280 ? -44.167 -48.501 32.818 1.00 56.56 280 ARG A C 1
ATOM 2223 O O . ARG A 1 280 ? -44.263 -49.699 32.574 1.00 56.56 280 ARG A O 1
ATOM 2230 N N . ASN A 1 281 ? -45.225 -47.742 33.119 1.00 54.84 281 ASN A N 1
ATOM 2231 C CA . ASN A 1 281 ? -46.602 -48.252 33.070 1.00 54.84 281 ASN A CA 1
ATOM 2232 C C . ASN A 1 281 ? -47.103 -48.429 31.628 1.00 54.84 281 ASN A C 1
ATOM 2234 O O . ASN A 1 281 ? -47.770 -49.420 31.353 1.00 54.84 281 ASN A O 1
ATOM 2238 N N . LYS A 1 282 ? -46.719 -47.553 30.688 1.00 55.69 282 LYS A N 1
ATOM 2239 C CA . LYS A 1 282 ? -47.013 -47.747 29.256 1.00 55.69 282 LYS A CA 1
ATOM 2240 C C . LYS A 1 282 ? -46.363 -49.010 28.692 1.00 55.69 282 LYS A C 1
ATOM 2242 O O . LYS A 1 282 ? -46.980 -49.712 27.904 1.00 55.69 282 LYS A O 1
ATOM 2247 N N . SER A 1 283 ? -45.152 -49.341 29.147 1.00 52.78 283 SER A N 1
ATOM 2248 C CA . SER A 1 283 ? -44.456 -50.558 28.715 1.00 52.78 283 SER A CA 1
ATOM 2249 C C . SER A 1 283 ? -45.116 -51.863 29.188 1.00 52.78 283 SER A C 1
ATOM 2251 O O . SER A 1 283 ? -44.782 -52.910 28.640 1.00 52.78 283 SER A O 1
ATOM 2253 N N . TYR A 1 284 ? -46.007 -51.837 30.188 1.00 51.78 284 TYR A N 1
ATOM 2254 C CA . TYR A 1 284 ? -46.737 -53.030 30.645 1.00 51.78 284 TYR A CA 1
ATOM 2255 C C . TYR A 1 284 ? -48.118 -53.178 29.987 1.00 51.78 284 TYR A C 1
ATOM 2257 O O . TYR A 1 284 ? -48.532 -54.308 29.722 1.00 51.78 284 TYR A O 1
ATOM 2265 N N . ASP A 1 285 ? -48.786 -52.072 29.648 1.00 55.62 285 ASP A N 1
ATOM 2266 C CA . ASP A 1 285 ? -50.063 -52.116 28.921 1.00 55.62 285 ASP A CA 1
ATOM 2267 C C . ASP A 1 285 ? -49.875 -52.533 27.446 1.00 55.62 285 ASP A C 1
ATOM 2269 O O . ASP A 1 285 ? -50.660 -53.330 26.941 1.00 55.62 285 ASP A O 1
ATOM 2273 N N . ASP A 1 286 ? -48.782 -52.137 26.774 1.00 55.22 286 ASP A N 1
ATOM 2274 C CA . ASP A 1 286 ? -48.501 -52.566 25.382 1.00 55.22 286 ASP A CA 1
ATOM 2275 C C . ASP A 1 286 ? -48.074 -54.047 25.251 1.00 55.22 286 ASP A C 1
ATOM 2277 O O . ASP A 1 286 ? -48.107 -54.617 24.159 1.00 55.22 286 ASP A O 1
ATOM 2281 N N . LEU A 1 287 ? -47.681 -54.703 26.352 1.00 51.50 287 LEU A N 1
ATOM 2282 C CA . LEU A 1 287 ? -47.358 -56.141 26.384 1.00 51.50 287 LEU A CA 1
ATOM 2283 C C . LEU A 1 287 ? -48.553 -57.016 26.788 1.00 51.50 287 LEU A C 1
ATOM 2285 O O . LEU A 1 287 ? -48.483 -58.241 26.670 1.00 51.50 287 LEU A O 1
ATOM 2289 N N . THR A 1 288 ? -49.653 -56.407 27.232 1.00 56.78 288 THR A N 1
ATOM 2290 C CA . THR A 1 288 ? -50.911 -57.095 27.540 1.00 56.78 288 THR A CA 1
ATOM 2291 C C . THR A 1 288 ? -52.022 -56.542 26.658 1.00 56.78 288 THR A C 1
ATOM 2293 O O . THR A 1 288 ? -52.999 -55.967 27.122 1.00 56.78 288 THR A O 1
ATOM 2296 N N . GLY A 1 289 ? -51.856 -56.733 25.345 1.00 48.94 289 GLY A N 1
ATOM 2297 C CA . GLY A 1 289 ? -52.906 -56.464 24.371 1.00 48.94 289 GLY A CA 1
ATOM 2298 C C . GLY A 1 289 ? -54.225 -57.115 24.794 1.00 48.94 289 GLY A C 1
ATOM 2299 O O . GLY A 1 289 ? -54.305 -58.338 24.934 1.00 48.94 289 GLY A O 1
ATOM 2300 N N . SER A 1 290 ? -55.234 -56.274 25.014 1.00 41.50 290 SER A N 1
ATOM 2301 C CA . SER A 1 290 ? -56.645 -56.646 24.887 1.00 41.50 290 SER A CA 1
ATOM 2302 C C . SER A 1 290 ? -57.106 -56.383 23.462 1.00 41.50 290 SER A C 1
ATOM 2304 O O . SER A 1 290 ? -56.671 -55.354 22.895 1.00 41.50 290 SER A O 1
#

Secondary structure (DSSP, 8-state):
--PPPPPPPP-PPPP--TTSHHHHHHHHHHHHHHHHTPPTT-EEEEEETTEEEEEEEEEEETTTTEEEEE-TTS-EEEEEEHHHHHHHHHHTSEEE---HHHHHHHHHHHHHHHHHHHHHHHHHHHHHHHHHHHHHHHHHHHHHHHHHHHHHHHHHHHHHHHHHHHHHHHHHHHHHHHHHTSGGGHHHHHHHHHHHHTPPTT-EEEEE-TTS-EEEEEEEEEEGGGTEEEEEETTS-EEEEE-HHHHHHHHHTTS-EEEE----HHHHHHHHHHHHHHHHHHHHHTTS--

Radius of gyration: 65.49 Å; Cα contacts (8 Å, |Δi|>4): 304; chains: 1; bounding box: 121×86×176 Å

Mean predicted aligned error: 18.92 Å

Nearest PDB structures (foldseek):
  7lky-assembly4_D  TM=6.613E-01  e=5.240E-02  Homo sapiens
  8h43-assembly3_C  TM=6.587E-01  e=1.284E-01  Homo sapiens
  3pnw-assembly1_C  TM=6.644E-01  e=1.730E-01  Homo sapiens
  6wat-assembly7_GC  TM=6.521E-01  e=1.536E-01  Homo sapiens
  7yw1-assembly1_B  TM=6.588E-01  e=2.962E-01  Trametes pubescens

Foldseek 3Di:
DDDDDDDDDDDDDDDDDPPVPVVVVVLQVVLLVVLVPDDFQWWKWAADPNDTFIWGFHDADVVQQKTWIDGPVRHTDDIDGSSVNSVCVVVVSIDTDDPPPPPVPVVVVVVVVVVVVVVVVVVVVVVVVVVVVVVVVVVVVVVVVVVVVVVVVVVVVVVVVLVVLVVVVVVLLVVLVVLCPDPVNVVVLVVLLVLLVLADQQWWKFAQFSVGDTAIWGFHDQDPVVQKTWTAHPVRHTRDIDGSNSQSSCVSVVNMGGDGRDDPPVVVVVVVVVVVVVVVVVVVDVVDDD

Solvent-accessible surface area (backbone atoms only — not comparable to full-atom values): 16152 Å² total; per-residue (Å²): 143,82,84,80,87,80,85,84,78,89,74,83,81,79,86,78,72,74,75,67,59,60,61,60,55,54,53,50,53,59,35,42,48,55,51,69,67,60,58,66,72,48,41,30,39,39,49,58,95,95,44,76,44,58,36,28,35,69,43,73,42,74,93,78,39,36,38,36,24,17,34,92,85,67,47,84,66,49,74,42,42,46,68,57,48,24,50,31,50,70,74,56,31,36,41,78,59,78,68,72,74,71,56,50,60,60,48,50,54,53,51,51,50,52,53,50,54,50,54,55,46,54,48,50,54,53,50,52,51,53,52,52,49,51,53,48,51,52,51,50,53,52,51,51,50,52,51,53,52,51,49,55,51,49,53,52,50,52,51,52,49,52,51,50,43,50,52,52,51,50,53,48,51,50,51,14,44,56,49,36,69,33,81,89,30,48,64,56,49,56,55,42,46,56,53,60,71,64,50,34,67,59,14,33,28,35,36,50,34,78,86,64,49,79,38,68,24,32,32,71,45,76,39,78,94,74,48,39,38,36,28,17,35,92,84,70,47,79,45,48,75,41,35,68,67,58,48,36,17,28,45,65,54,66,60,30,48,85,78,39,56,37,69,57,73,66,57,54,51,51,50,52,54,49,50,55,52,50,55,56,50,52,63,52,54,75,73,56,77,126